Protein AF-A0A537TJG2-F1 (afdb_monomer_lite)

Secondary structure (DSSP, 8-state):
--------------------------------------SSSSTTTGGGTGGGGSHHHHHHHHHHHHHHHHHHHHHHIIIIIIHHHHHHHHHHTT--HHHHHHHHIIIIIHHHHHHHHHHHHHHHHHHHHHIIIIIHHHHHHHHHHHHHHTT-TT------SSHHHHHHHHHHHHHHHHHHHHHHHHHHHHHHHHHHHHHHHHHHHHHHHHHHTTSS---HHHHHHHHHHHHHHHHHHHHHHHHHTT---SPPP------GGGG-

pLDDT: mean 79.52, std 20.52, range [32.31, 98.06]

Radius of gyration: 43.6 Å; chains: 1; bounding box: 130×78×114 Å

Structure (mmCIF, N/CA/C/O backbone):
data_AF-A0A537TJG2-F1
#
_entry.id   AF-A0A537TJG2-F1
#
loop_
_atom_site.group_PDB
_atom_site.id
_atom_site.type_symbol
_atom_site.label_atom_id
_atom_site.label_alt_id
_atom_site.label_comp_id
_atom_site.label_asym_id
_atom_site.label_entity_id
_atom_site.label_seq_id
_atom_site.pdbx_PDB_ins_code
_atom_site.Cartn_x
_atom_site.Cartn_y
_atom_site.Cartn_z
_atom_site.occupancy
_atom_site.B_iso_or_equiv
_atom_site.auth_seq_id
_atom_site.auth_comp_id
_atom_site.auth_asym_id
_atom_site.auth_atom_id
_atom_site.pdbx_PDB_model_num
ATOM 1 N N . MET A 1 1 ? -89.808 11.254 20.755 1.00 46.09 1 MET A N 1
ATOM 2 C CA . MET A 1 1 ? -88.362 11.328 21.056 1.00 46.09 1 MET A CA 1
ATOM 3 C C . MET A 1 1 ? -87.832 12.653 20.519 1.00 46.09 1 MET A C 1
ATOM 5 O O . MET A 1 1 ? -87.956 12.908 19.331 1.00 46.09 1 MET A O 1
ATOM 9 N N . ARG A 1 2 ? -87.415 13.534 21.437 1.00 35.28 2 ARG A N 1
ATOM 10 C CA . ARG A 1 2 ? -86.846 14.891 21.251 1.00 35.28 2 ARG A CA 1
ATOM 11 C C . ARG A 1 2 ? -85.414 14.808 20.678 1.00 35.28 2 ARG A C 1
ATOM 13 O O . ARG A 1 2 ? -84.814 13.756 20.836 1.00 35.28 2 ARG A O 1
ATOM 20 N N . SER A 1 3 ? -84.727 15.830 20.163 1.00 33.69 3 SER A N 1
ATOM 21 C CA . SER A 1 3 ? -85.010 17.123 19.510 1.00 33.69 3 SER A CA 1
ATOM 22 C C . SER A 1 3 ? -83.643 17.809 19.278 1.00 33.69 3 SER A C 1
ATOM 24 O O . SER A 1 3 ? -82.847 17.833 20.207 1.00 33.69 3 SER A O 1
ATOM 26 N N . ILE A 1 4 ? -83.433 18.407 18.101 1.00 38.34 4 ILE A N 1
ATOM 27 C CA . ILE A 1 4 ? -82.879 19.765 17.877 1.00 38.34 4 ILE A CA 1
ATOM 28 C C . ILE A 1 4 ? -81.504 20.142 18.493 1.00 38.34 4 ILE A C 1
ATOM 30 O O . ILE A 1 4 ? -81.410 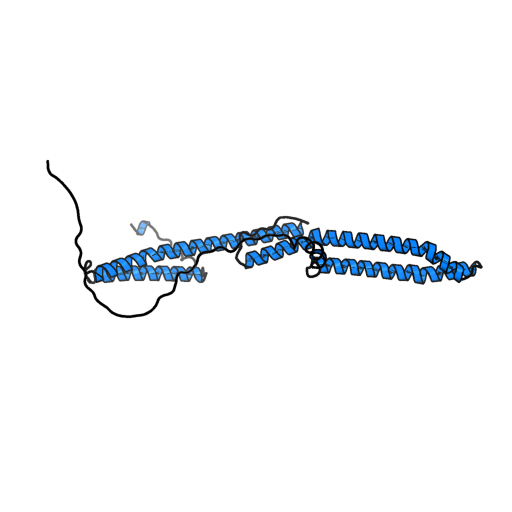20.402 19.684 1.00 38.34 4 ILE A O 1
ATOM 34 N N . GLY A 1 5 ? -80.533 20.415 17.607 1.00 33.91 5 GLY A N 1
ATOM 35 C CA . GLY A 1 5 ? -79.908 21.751 17.487 1.00 33.91 5 GLY A CA 1
ATOM 36 C C . GLY A 1 5 ? -78.853 22.222 18.514 1.00 33.91 5 GLY A C 1
ATOM 37 O O . GLY A 1 5 ? -78.493 21.477 19.410 1.00 33.91 5 GLY A O 1
ATOM 38 N N . PRO A 1 6 ? -78.293 23.441 18.334 1.00 56.97 6 PRO A N 1
ATOM 39 C CA . PRO A 1 6 ? -76.851 23.651 18.119 1.00 56.97 6 PRO A CA 1
ATOM 40 C C . PRO A 1 6 ? -76.218 24.691 19.090 1.00 56.97 6 PRO A C 1
ATOM 42 O O . PRO A 1 6 ? -76.764 24.969 20.151 1.00 56.97 6 PRO A O 1
ATOM 45 N N . SER A 1 7 ? -75.117 25.335 18.659 1.00 37.38 7 SER A N 1
ATOM 46 C CA . SER A 1 7 ? -74.591 26.667 19.064 1.00 37.38 7 SER A CA 1
ATOM 47 C C . SER A 1 7 ? -73.737 26.835 20.345 1.00 37.38 7 SER A C 1
ATOM 49 O O . SER A 1 7 ? -74.210 26.726 21.466 1.00 37.38 7 SER A O 1
ATOM 51 N N . THR A 1 8 ? -72.460 27.182 20.110 1.00 37.28 8 THR A N 1
ATOM 52 C CA . THR A 1 8 ? -71.689 28.358 20.600 1.00 37.28 8 THR A CA 1
ATOM 53 C C . THR A 1 8 ? -71.948 28.976 21.987 1.00 37.28 8 THR A C 1
ATOM 55 O O . THR A 1 8 ? -73.044 29.453 22.248 1.00 37.28 8 THR A O 1
ATOM 58 N N . CYS A 1 9 ? -70.861 29.193 22.745 1.00 36.19 9 CYS A N 1
ATOM 59 C CA . CYS A 1 9 ? -70.592 30.365 23.612 1.00 36.19 9 CYS A CA 1
ATOM 60 C C . CYS A 1 9 ? -69.071 30.355 23.927 1.00 36.19 9 CYS A C 1
ATOM 62 O O . CYS A 1 9 ? -68.584 29.337 24.401 1.00 36.19 9 CYS A O 1
ATOM 64 N N . THR A 1 10 ? -68.186 31.273 23.512 1.00 35.44 10 THR A N 1
ATOM 65 C CA . THR A 1 10 ? -68.071 32.748 23.637 1.00 35.44 10 THR A CA 1
ATOM 66 C C . THR A 1 10 ? -67.653 33.231 25.034 1.00 35.44 10 THR A C 1
ATOM 68 O O . THR A 1 10 ? -68.498 33.282 25.915 1.00 35.44 10 THR A O 1
ATOM 71 N N . SER A 1 11 ? -66.384 33.654 25.187 1.00 41.59 11 SER A N 1
ATOM 72 C CA . SER A 1 11 ? -65.893 34.861 25.916 1.00 41.59 11 SER A CA 1
ATOM 73 C C . SER A 1 11 ? -64.362 34.750 26.096 1.00 41.59 11 SER A C 1
ATOM 75 O O . SER A 1 11 ? -63.900 33.772 26.670 1.00 41.59 11 SER A O 1
ATOM 77 N N . VAL A 1 12 ? -63.498 35.552 25.458 1.00 38.31 12 VAL A N 1
ATOM 78 C CA . VAL A 1 12 ? -63.178 36.986 25.676 1.00 38.31 12 VAL A CA 1
ATOM 79 C C . VAL A 1 12 ? -62.463 37.262 27.011 1.00 38.31 12 VAL A C 1
ATOM 81 O O . VAL A 1 12 ? -63.035 37.039 28.068 1.00 38.31 12 VAL A O 1
ATOM 84 N N . GLY A 1 13 ? -61.256 37.851 26.931 1.00 35.62 13 GLY A N 1
ATOM 85 C CA . GLY A 1 13 ? -60.586 38.569 28.034 1.00 35.62 13 GLY A CA 1
ATOM 86 C C . GLY A 1 13 ? -59.102 38.210 28.209 1.00 35.62 13 GLY A C 1
ATOM 87 O O . GLY A 1 13 ? -58.784 37.317 28.973 1.00 35.62 13 GLY A O 1
ATOM 88 N N . CYS A 1 14 ? -58.175 38.721 27.391 1.00 32.31 14 CYS A N 1
ATOM 89 C CA . CYS A 1 14 ? -57.456 39.999 27.562 1.00 32.31 14 CYS A CA 1
ATOM 90 C C . CYS A 1 14 ? -56.358 39.965 28.651 1.00 32.31 14 CYS A C 1
ATOM 92 O O . CYS A 1 14 ? -56.640 40.054 29.839 1.00 32.31 14 CYS A O 1
ATOM 94 N N . GLY A 1 15 ? -55.094 39.917 28.217 1.00 35.84 15 GLY A N 1
ATOM 95 C CA . GLY A 1 15 ? -53.910 40.070 29.064 1.00 35.84 15 GLY A CA 1
ATOM 96 C C . GLY A 1 15 ? -52.670 40.334 28.212 1.00 35.84 15 GLY A C 1
ATOM 97 O O . GLY A 1 15 ? -52.006 39.410 27.760 1.00 35.84 15 GLY A O 1
ATOM 98 N N . ARG A 1 16 ? -52.413 41.614 27.929 1.00 36.84 16 ARG A N 1
ATOM 99 C CA . ARG A 1 16 ? -51.207 42.139 27.266 1.00 36.84 16 ARG A CA 1
ATOM 100 C C . ARG A 1 16 ? -49.958 41.733 28.058 1.00 36.84 16 ARG A C 1
ATOM 102 O O . ARG A 1 16 ? -49.983 41.888 29.269 1.00 36.84 16 ARG A O 1
ATOM 109 N N . SER A 1 17 ? -48.864 41.365 27.388 1.00 36.50 17 SER A N 1
ATOM 110 C CA . SER A 1 17 ? -47.621 42.157 27.435 1.00 36.50 17 SER A CA 1
ATOM 111 C C . SER A 1 17 ? -46.516 41.540 26.565 1.00 36.50 17 SER A C 1
ATOM 113 O O . SER A 1 17 ? -46.025 40.452 26.829 1.00 36.50 17 SER A O 1
ATOM 115 N N . SER A 1 18 ? -46.119 42.307 25.547 1.00 39.34 18 SER A N 1
ATOM 116 C CA . SER A 1 18 ? -44.729 42.588 25.155 1.00 39.34 18 SER A CA 1
ATOM 117 C C . SER A 1 18 ? -43.713 41.448 24.942 1.00 39.34 18 SER A C 1
ATOM 119 O O . SER A 1 18 ? -43.098 40.956 25.879 1.00 39.34 18 SER A O 1
ATOM 121 N N . ALA A 1 19 ? -43.368 41.314 23.657 1.00 38.09 19 ALA A N 1
ATOM 122 C CA . ALA A 1 19 ? -42.024 41.548 23.109 1.00 38.09 19 ALA A CA 1
ATOM 123 C C . ALA A 1 19 ? -41.042 40.369 22.945 1.00 38.09 19 ALA A C 1
ATOM 125 O O . ALA A 1 19 ? -40.687 39.676 23.887 1.00 38.09 19 ALA A O 1
ATOM 126 N N . MET A 1 20 ? -40.500 40.324 21.714 1.00 39.78 20 MET A N 1
ATOM 127 C CA . MET A 1 20 ? -39.270 39.663 21.243 1.00 39.78 20 MET A CA 1
ATOM 128 C C . MET A 1 20 ? -39.271 38.123 21.256 1.00 39.78 20 MET A C 1
ATOM 130 O O . MET A 1 20 ? -39.399 37.504 22.293 1.00 39.78 20 MET A O 1
ATOM 134 N N . ARG A 1 21 ? -39.030 37.403 20.156 1.00 41.59 21 ARG A N 1
ATOM 135 C CA . ARG A 1 21 ? -38.465 37.752 18.846 1.00 41.59 21 ARG A CA 1
ATOM 136 C C . ARG A 1 21 ? -38.836 36.627 17.867 1.00 41.59 21 ARG A C 1
ATOM 138 O O . ARG A 1 21 ? -38.654 35.455 18.180 1.00 41.59 21 ARG A O 1
ATOM 145 N N . ALA A 1 22 ? -39.352 37.006 16.704 1.00 36.00 22 ALA A N 1
ATOM 146 C CA . ALA A 1 22 ? -39.613 36.128 15.574 1.00 36.00 22 ALA A CA 1
ATOM 147 C C . ALA A 1 22 ? -38.295 35.749 14.875 1.00 36.00 22 ALA A C 1
ATOM 149 O O . ALA A 1 22 ? -37.453 36.618 14.647 1.00 36.00 22 ALA A O 1
ATOM 150 N N . ILE A 1 23 ? -38.139 34.476 14.511 1.00 44.41 23 ILE A N 1
ATOM 151 C CA . ILE A 1 23 ? -37.277 34.055 13.402 1.00 44.41 23 ILE A CA 1
ATOM 152 C C . ILE A 1 23 ? -38.205 33.396 12.386 1.00 44.41 23 ILE A C 1
ATOM 154 O O . ILE A 1 23 ? -38.861 32.393 12.667 1.00 44.41 23 ILE A O 1
ATOM 158 N N . ASP A 1 24 ? -38.296 34.067 11.245 1.00 39.56 24 ASP A N 1
ATOM 159 C CA . ASP A 1 24 ? -39.187 33.808 10.127 1.00 39.56 24 ASP A CA 1
ATOM 160 C C . ASP A 1 24 ? -38.925 32.456 9.455 1.00 39.56 24 ASP A C 1
ATOM 162 O O . ASP A 1 24 ? -37.787 32.084 9.160 1.00 39.56 24 ASP A O 1
ATOM 166 N N . ARG A 1 25 ? -40.020 31.757 9.138 1.00 43.34 25 ARG A N 1
ATOM 167 C CA . ARG A 1 25 ? -40.068 30.709 8.115 1.00 43.34 25 ARG A CA 1
ATOM 168 C C . ARG A 1 25 ? -40.430 31.360 6.783 1.00 43.34 25 ARG A C 1
ATOM 170 O O . ARG A 1 25 ? -41.588 31.675 6.540 1.00 43.34 25 ARG A O 1
ATOM 177 N N . ALA A 1 26 ? -39.456 31.452 5.895 1.00 39.12 26 ALA A N 1
ATOM 178 C CA . ALA A 1 26 ? -39.620 31.663 4.460 1.00 39.12 26 ALA A CA 1
ATOM 179 C C . ALA A 1 26 ? -38.382 31.018 3.811 1.00 39.12 26 ALA A C 1
ATOM 181 O O . ALA A 1 26 ? -37.283 31.168 4.320 1.00 39.12 26 ALA A O 1
ATOM 182 N N . THR A 1 27 ? -38.412 30.232 2.745 1.00 44.78 27 THR A N 1
ATOM 183 C CA . THR A 1 27 ? -39.444 29.927 1.761 1.00 44.78 27 THR A CA 1
ATOM 184 C C . THR A 1 27 ? -38.917 28.736 0.966 1.00 44.78 27 THR A C 1
ATOM 186 O O . THR A 1 27 ? -37.746 28.678 0.598 1.00 44.78 27 THR A O 1
ATOM 189 N N . SER A 1 28 ? -39.800 27.792 0.684 1.00 43.97 28 SER A N 1
ATOM 190 C CA . SER A 1 28 ? -39.644 26.736 -0.307 1.00 43.97 28 SER A CA 1
ATOM 191 C C . SER A 1 28 ? -39.338 27.291 -1.704 1.00 43.97 28 SER A C 1
ATOM 193 O O . SER A 1 28 ? -40.153 28.049 -2.234 1.00 43.97 28 SER A O 1
ATOM 195 N N . ARG A 1 29 ? -38.252 26.826 -2.339 1.00 42.69 29 ARG A N 1
ATOM 196 C CA . ARG A 1 29 ? -38.238 26.390 -3.750 1.00 42.69 29 ARG A CA 1
ATOM 197 C C . ARG A 1 29 ? -36.915 25.698 -4.130 1.00 42.69 29 ARG A C 1
ATOM 199 O O . ARG A 1 29 ? -35.853 26.236 -3.831 1.00 42.69 29 ARG A O 1
ATOM 206 N N . PRO A 1 30 ? -36.968 24.532 -4.805 1.00 43.25 30 PRO A N 1
ATOM 207 C CA . PRO A 1 30 ? -35.792 23.839 -5.312 1.00 43.25 30 PRO A CA 1
ATOM 208 C C . PRO A 1 30 ? -35.365 24.475 -6.641 1.00 43.25 30 PRO A C 1
ATOM 210 O O . PRO A 1 30 ? -36.113 24.449 -7.620 1.00 43.25 30 PRO A O 1
ATOM 213 N N . CYS A 1 31 ? -34.167 25.053 -6.697 1.00 39.81 31 CYS A N 1
ATOM 214 C CA . CYS A 1 31 ? -33.591 25.489 -7.966 1.00 39.81 31 CYS A CA 1
ATOM 215 C C . CYS A 1 31 ? -32.962 24.294 -8.687 1.00 39.81 31 CYS A C 1
ATOM 217 O O . CYS A 1 31 ? -31.855 23.865 -8.384 1.00 39.81 31 CYS A O 1
ATOM 219 N N . ALA A 1 32 ? -33.749 23.766 -9.623 1.00 39.97 32 ALA A N 1
ATOM 220 C CA . ALA A 1 32 ? -33.357 23.420 -10.982 1.00 39.97 32 ALA A CA 1
ATOM 221 C C . ALA A 1 32 ? -31.954 22.818 -11.177 1.00 39.97 32 ALA A C 1
ATOM 223 O O . ALA A 1 32 ? -30.964 23.503 -11.427 1.00 39.97 32 ALA A O 1
ATOM 224 N N . VAL A 1 33 ? -31.957 21.489 -11.243 1.00 44.38 33 VAL A N 1
ATOM 225 C CA . VAL A 1 33 ? -31.124 20.728 -12.173 1.00 44.38 33 VAL A CA 1
ATOM 226 C C . VAL A 1 33 ? -31.350 21.277 -13.589 1.00 44.38 33 VAL A C 1
ATOM 228 O O . VAL A 1 33 ? -32.444 21.180 -14.138 1.00 44.38 33 VAL A O 1
ATOM 231 N N . SER A 1 34 ? -30.302 21.846 -14.175 1.00 44.00 34 SER A N 1
ATOM 232 C CA . SER A 1 34 ? -30.120 22.003 -15.621 1.00 44.00 34 SER A CA 1
ATOM 233 C C . SER A 1 34 ? -28.692 21.523 -15.907 1.00 44.00 34 SER A C 1
ATOM 235 O O . SER A 1 34 ? -27.751 21.910 -15.222 1.00 44.00 34 SER A O 1
ATOM 237 N N . ALA A 1 35 ? -28.532 20.423 -16.650 1.00 36.06 35 ALA A N 1
ATOM 238 C CA . ALA A 1 35 ? -28.307 20.444 -18.098 1.00 36.06 35 ALA A CA 1
ATOM 239 C C . ALA A 1 35 ? -27.125 21.371 -18.446 1.00 36.06 35 ALA A C 1
ATOM 241 O O . ALA A 1 35 ? -27.157 22.559 -18.176 1.00 36.06 35 ALA A O 1
ATOM 242 N N . THR A 1 36 ? -26.027 20.951 -19.056 1.00 39.16 36 THR A N 1
ATOM 243 C CA . THR A 1 36 ? -25.766 19.820 -19.944 1.00 39.16 36 THR A CA 1
ATOM 244 C C . THR A 1 36 ? -24.272 19.885 -20.252 1.00 39.16 36 THR A C 1
ATOM 246 O O . THR A 1 36 ? -23.729 20.975 -20.424 1.00 39.16 36 THR A O 1
ATOM 249 N N . ALA A 1 37 ? -23.641 18.717 -20.352 1.00 43.44 37 ALA A N 1
ATOM 250 C CA . ALA A 1 37 ? -22.624 18.405 -21.353 1.00 43.44 37 ALA A CA 1
ATOM 251 C C . ALA A 1 37 ? -21.703 19.561 -21.797 1.00 43.44 37 ALA A C 1
ATOM 253 O O . ALA A 1 37 ? -21.934 20.189 -22.828 1.00 43.44 37 ALA A O 1
ATOM 254 N N . ARG A 1 38 ? -20.609 19.801 -21.062 1.00 40.59 38 ARG A N 1
ATOM 255 C CA . ARG A 1 38 ? -19.453 20.537 -21.611 1.00 40.59 38 ARG A CA 1
ATOM 256 C C . ARG A 1 38 ? -18.088 20.160 -21.017 1.00 40.59 38 ARG A C 1
ATOM 258 O O . ARG A 1 38 ? -17.153 20.938 -21.094 1.00 40.59 38 ARG A O 1
ATOM 265 N N . TYR A 1 39 ? -17.954 18.939 -20.490 1.00 43.47 39 TYR A N 1
ATOM 266 C CA . TYR A 1 39 ? -16.679 18.392 -19.987 1.00 43.47 39 TYR A CA 1
ATOM 267 C C . TYR A 1 39 ? -16.396 16.966 -20.495 1.00 43.47 39 TYR A C 1
ATOM 269 O O . TYR A 1 39 ? -15.832 16.143 -19.783 1.00 43.47 39 TYR A O 1
ATOM 277 N N . ALA A 1 40 ? -16.804 16.646 -21.727 1.00 44.00 40 ALA A N 1
ATOM 278 C CA . ALA A 1 40 ? -16.528 15.339 -22.339 1.00 44.00 40 ALA A CA 1
ATOM 279 C C . ALA A 1 40 ? -15.424 15.374 -23.419 1.00 44.00 40 ALA A C 1
ATOM 281 O O . ALA A 1 40 ? -15.056 14.322 -23.929 1.00 44.00 40 ALA A O 1
ATOM 282 N N . GLY A 1 41 ? -14.885 16.556 -23.756 1.00 39.84 41 GLY A N 1
ATOM 283 C CA . GLY A 1 41 ? -13.869 16.717 -24.809 1.00 39.84 41 GLY A CA 1
ATOM 284 C C . GLY A 1 41 ? -12.418 16.655 -24.321 1.00 39.84 41 GLY A C 1
ATOM 285 O O . GLY A 1 41 ? -11.593 15.991 -24.939 1.00 39.84 41 GLY A O 1
ATOM 286 N N . ASP A 1 42 ? -12.113 17.260 -23.168 1.00 39.66 42 ASP A N 1
ATOM 287 C CA . ASP A 1 42 ? -10.710 17.543 -22.804 1.00 39.66 42 ASP A CA 1
ATOM 288 C C . ASP A 1 42 ? -10.134 16.602 -21.731 1.00 39.66 42 ASP A C 1
ATOM 290 O O . ASP A 1 42 ? -8.918 16.515 -21.536 1.00 39.66 42 ASP A O 1
ATOM 294 N N . ALA A 1 43 ? -10.988 15.817 -21.065 1.00 41.16 43 ALA A N 1
ATOM 295 C CA . ALA A 1 43 ? -10.564 14.852 -20.045 1.00 41.16 43 ALA A CA 1
ATOM 296 C C . ALA A 1 43 ? -9.839 13.624 -20.633 1.00 41.16 43 ALA A C 1
ATOM 298 O O . ALA A 1 43 ? -9.124 12.920 -19.914 1.00 41.16 43 ALA A O 1
ATOM 299 N N . LEU A 1 44 ? -9.995 13.364 -21.936 1.00 50.75 44 LEU A N 1
ATOM 300 C CA . LEU A 1 44 ? -9.321 12.258 -22.618 1.00 50.75 44 LEU A CA 1
ATOM 301 C C . LEU A 1 44 ? -7.901 12.611 -23.069 1.00 50.75 44 LEU A C 1
ATOM 303 O O . LEU A 1 44 ? -7.088 11.699 -23.169 1.00 50.75 44 LEU A O 1
ATOM 307 N N . ALA A 1 45 ? -7.569 13.890 -23.274 1.00 41.97 45 ALA A N 1
ATOM 308 C CA . ALA A 1 45 ? -6.238 14.310 -23.721 1.00 41.97 45 ALA A CA 1
ATOM 309 C C . ALA A 1 45 ? -5.270 14.572 -22.549 1.00 41.97 45 ALA A C 1
ATOM 311 O O . ALA A 1 45 ? -4.103 14.190 -22.616 1.00 41.97 45 ALA A O 1
ATOM 312 N N . MET A 1 46 ? -5.745 15.126 -21.425 1.00 39.47 46 MET A N 1
ATOM 313 C CA . MET A 1 46 ? -4.873 15.461 -20.282 1.00 39.47 46 MET A CA 1
ATOM 314 C C . MET A 1 46 ? -4.625 14.321 -19.281 1.00 39.47 46 MET A C 1
ATOM 316 O O . MET A 1 46 ? -3.751 14.440 -18.422 1.00 39.47 46 MET A O 1
ATOM 320 N N . ARG A 1 47 ? -5.304 13.171 -19.406 1.00 47.31 47 ARG A N 1
ATOM 321 C CA . ARG A 1 47 ? -5.013 11.986 -18.569 1.00 47.31 47 ARG A CA 1
ATOM 322 C C . ARG A 1 47 ? -3.750 11.226 -19.000 1.00 47.31 47 ARG A C 1
ATOM 324 O O . ARG A 1 47 ? -3.303 10.334 -18.282 1.00 47.31 47 ARG A O 1
ATOM 331 N N . TRP A 1 48 ? -3.167 11.576 -20.148 1.00 48.81 48 TRP A N 1
ATOM 332 C CA . TRP A 1 48 ? -1.936 10.961 -20.655 1.00 48.81 48 TRP A CA 1
ATOM 333 C C . TRP A 1 48 ? -0.657 11.656 -20.167 1.00 48.81 48 TRP A C 1
ATOM 335 O O . TRP A 1 48 ? 0.397 11.028 -20.208 1.00 48.81 48 TRP A O 1
ATOM 345 N N . LEU A 1 49 ? -0.735 12.896 -19.655 1.00 49.47 49 LEU A N 1
ATOM 346 C CA . LEU A 1 49 ? 0.442 13.657 -19.194 1.00 49.47 49 LEU A CA 1
ATOM 347 C C . LEU A 1 49 ? 0.659 13.659 -17.668 1.00 49.47 49 LEU A C 1
ATOM 349 O O . LEU A 1 49 ? 1.762 13.951 -17.214 1.00 49.47 49 LEU A O 1
ATOM 353 N N . THR A 1 50 ? -0.322 13.241 -16.863 1.00 52.09 50 THR A N 1
ATOM 354 C CA . THR A 1 50 ? -0.172 13.093 -15.401 1.00 52.09 50 THR A CA 1
ATOM 355 C C . THR A 1 50 ? 0.387 11.754 -14.861 1.00 52.09 50 THR A C 1
ATOM 357 O O . THR A 1 50 ? 0.593 11.682 -13.648 1.00 52.09 50 THR A O 1
ATOM 360 N N . PRO A 1 51 ? 0.721 10.690 -15.639 1.00 52.09 51 PRO A N 1
ATOM 361 C CA . PRO A 1 51 ? 1.253 9.452 -15.054 1.00 52.09 51 PRO A CA 1
ATOM 362 C C . PRO A 1 51 ? 2.739 9.538 -14.652 1.00 52.09 51 PRO A C 1
ATOM 364 O O . PRO A 1 51 ? 3.279 8.568 -14.117 1.00 52.09 51 PRO A O 1
ATOM 367 N N . LEU A 1 52 ? 3.412 10.673 -14.883 1.00 53.34 52 LEU A N 1
ATOM 368 C CA . LEU A 1 52 ? 4.858 10.808 -14.670 1.00 53.34 52 LEU A CA 1
ATOM 369 C C . LEU A 1 52 ? 5.287 10.988 -13.203 1.00 53.34 52 LEU A C 1
ATOM 371 O O . LEU A 1 52 ? 6.456 10.774 -12.894 1.00 53.34 52 LEU A O 1
ATOM 375 N N . GLN A 1 53 ? 4.372 11.320 -12.285 1.00 62.06 53 GLN A N 1
ATOM 376 C CA . GLN A 1 53 ? 4.718 11.514 -10.866 1.00 62.06 53 GLN A CA 1
ATOM 377 C C . GLN A 1 53 ? 4.736 10.212 -10.042 1.00 62.06 53 GLN A C 1
ATOM 379 O O . GLN A 1 53 ? 5.265 10.191 -8.933 1.00 62.06 53 GLN A O 1
ATOM 384 N N . GLY A 1 54 ? 4.188 9.114 -10.572 1.00 70.50 54 GLY A N 1
ATOM 385 C CA . GLY A 1 54 ? 4.210 7.802 -9.918 1.00 70.50 54 GLY A CA 1
ATOM 386 C C . GLY A 1 54 ? 5.462 6.981 -10.246 1.00 70.50 54 GLY A C 1
ATOM 387 O O . GLY A 1 54 ? 6.197 7.278 -11.187 1.00 70.50 54 GLY A O 1
ATOM 388 N N . ILE A 1 55 ? 5.668 5.877 -9.520 1.00 74.12 55 ILE A N 1
ATOM 389 C CA . ILE A 1 55 ? 6.762 4.911 -9.767 1.00 74.12 55 ILE A CA 1
ATOM 390 C C . ILE A 1 55 ? 6.782 4.452 -11.239 1.00 74.12 55 ILE A C 1
ATOM 392 O O . ILE A 1 55 ? 7.845 4.370 -11.849 1.00 74.12 55 ILE A O 1
ATOM 396 N N . ALA A 1 56 ? 5.604 4.246 -11.843 1.00 72.31 56 ALA A N 1
ATOM 397 C CA . ALA A 1 56 ? 5.454 3.896 -13.259 1.00 72.31 56 ALA A CA 1
ATOM 398 C C . ALA A 1 56 ? 6.103 4.920 -14.207 1.00 72.31 56 ALA A C 1
ATOM 400 O O . ALA A 1 56 ? 6.782 4.543 -15.159 1.00 72.31 56 ALA A O 1
ATOM 401 N N . GLY A 1 57 ? 5.898 6.210 -13.932 1.00 77.56 57 GLY A N 1
ATOM 402 C CA . GLY A 1 57 ? 6.438 7.313 -14.716 1.00 77.56 57 GLY A CA 1
ATOM 403 C C . GLY A 1 57 ? 7.957 7.380 -14.660 1.00 77.56 57 GLY A C 1
ATOM 404 O O . GLY A 1 57 ? 8.608 7.527 -15.690 1.00 77.56 57 GLY A O 1
ATOM 405 N N . ARG A 1 58 ? 8.523 7.184 -13.463 1.00 82.19 58 ARG A N 1
ATOM 406 C CA . ARG A 1 58 ? 9.977 7.163 -13.245 1.00 82.19 58 ARG A CA 1
ATOM 407 C C . ARG A 1 58 ? 10.641 5.986 -13.960 1.00 82.19 58 ARG A C 1
ATOM 409 O O . ARG A 1 58 ? 11.673 6.180 -14.593 1.00 82.19 58 ARG A O 1
ATOM 416 N N . ILE A 1 59 ? 10.031 4.798 -13.917 1.00 80.94 59 ILE A N 1
ATOM 417 C CA . ILE A 1 59 ? 10.529 3.612 -14.635 1.00 80.94 59 ILE A CA 1
ATOM 418 C C . ILE A 1 59 ? 10.473 3.834 -16.150 1.00 80.94 59 ILE A C 1
ATOM 420 O O . ILE A 1 59 ? 11.454 3.570 -16.840 1.00 80.94 59 ILE A O 1
ATOM 424 N N . ALA A 1 60 ? 9.357 4.350 -16.671 1.00 83.50 60 ALA A N 1
ATOM 425 C CA . ALA A 1 60 ? 9.222 4.631 -18.098 1.00 83.50 60 ALA A CA 1
ATOM 426 C C . ALA A 1 60 ? 10.233 5.688 -18.574 1.00 83.50 60 ALA A C 1
ATOM 428 O O . ALA A 1 60 ? 10.883 5.491 -19.597 1.00 83.50 60 ALA A O 1
ATOM 429 N N . ALA A 1 61 ? 10.418 6.769 -17.810 1.00 85.12 61 ALA A N 1
ATOM 430 C CA . ALA A 1 61 ? 11.403 7.803 -18.112 1.00 85.12 61 ALA A CA 1
ATOM 431 C C . ALA A 1 61 ? 12.836 7.250 -18.098 1.00 85.12 61 ALA A C 1
ATOM 433 O O . ALA A 1 61 ? 13.596 7.523 -19.022 1.00 85.12 61 ALA A O 1
ATOM 434 N N . ALA A 1 62 ? 13.190 6.429 -17.103 1.00 86.31 62 ALA A N 1
ATOM 435 C CA . ALA A 1 62 ? 14.498 5.782 -17.038 1.00 86.31 62 ALA A CA 1
ATOM 436 C C . ALA A 1 62 ? 14.730 4.829 -18.223 1.00 86.31 62 ALA A C 1
ATOM 438 O O . ALA A 1 62 ? 15.790 4.870 -18.839 1.00 86.31 62 ALA A O 1
ATOM 439 N N . ALA A 1 63 ? 13.735 4.015 -18.591 1.00 85.44 63 ALA A N 1
ATOM 440 C CA . ALA A 1 63 ? 13.836 3.097 -19.726 1.00 85.44 63 ALA A CA 1
ATOM 441 C C . ALA A 1 63 ? 14.008 3.838 -21.062 1.00 85.44 63 ALA A C 1
ATOM 443 O O . ALA A 1 63 ? 14.867 3.474 -21.864 1.00 85.44 63 ALA A O 1
ATOM 444 N N . LEU A 1 64 ? 13.234 4.906 -21.285 1.00 88.31 64 LEU A N 1
ATOM 445 C CA . LEU A 1 64 ? 13.361 5.748 -22.478 1.00 88.31 64 LEU A CA 1
ATOM 446 C C . LEU A 1 64 ? 14.689 6.506 -22.504 1.00 88.31 64 LEU A C 1
ATOM 448 O O . LEU A 1 64 ? 15.289 6.633 -23.567 1.00 88.31 64 LEU A O 1
ATOM 452 N N . PHE A 1 65 ? 15.175 6.963 -21.348 1.00 90.31 65 PHE A N 1
ATOM 453 C CA . PHE A 1 65 ? 16.486 7.591 -21.234 1.00 90.31 65 PHE A CA 1
ATOM 454 C C . PHE A 1 65 ? 17.603 6.616 -21.614 1.00 90.31 65 PHE A C 1
ATOM 456 O O . PHE A 1 65 ? 18.426 6.941 -22.463 1.00 90.31 65 PHE A O 1
ATOM 463 N N . VAL A 1 66 ? 17.600 5.399 -21.061 1.00 90.00 66 VAL A N 1
ATOM 464 C CA . VAL A 1 66 ? 18.593 4.363 -21.394 1.00 90.00 66 VAL A CA 1
ATOM 465 C C . VAL A 1 66 ? 18.534 3.999 -22.879 1.00 90.00 66 VAL A C 1
ATOM 467 O O . VAL A 1 66 ? 19.577 3.931 -23.526 1.00 90.00 66 VAL A O 1
ATOM 470 N N . ALA A 1 67 ? 17.336 3.822 -23.444 1.00 90.94 67 ALA A N 1
ATOM 471 C CA . ALA A 1 67 ? 17.170 3.562 -24.873 1.00 90.94 67 ALA A CA 1
ATOM 472 C C . ALA A 1 67 ? 17.697 4.724 -25.731 1.00 90.94 67 ALA A C 1
ATOM 474 O O . ALA A 1 67 ? 18.406 4.496 -26.708 1.00 90.94 67 ALA A O 1
ATOM 475 N N . GLY A 1 68 ? 17.410 5.968 -25.339 1.00 91.75 68 GLY A N 1
ATOM 476 C CA . GLY A 1 68 ? 17.906 7.166 -26.012 1.00 91.75 68 GLY A CA 1
ATOM 477 C C . GLY A 1 68 ? 19.429 7.278 -25.965 1.00 91.75 68 GLY A C 1
ATOM 478 O O . GLY A 1 68 ? 20.050 7.539 -26.992 1.00 91.75 68 GLY A O 1
ATOM 479 N N . VAL A 1 69 ? 20.043 7.010 -24.809 1.00 95.19 69 VAL A N 1
ATOM 480 C CA . VAL A 1 69 ? 21.506 6.968 -24.659 1.00 95.19 69 VAL A CA 1
ATOM 481 C C . VAL A 1 69 ? 22.106 5.876 -25.543 1.00 95.19 69 VAL A C 1
ATOM 483 O O . VAL A 1 69 ? 23.068 6.143 -26.256 1.00 95.19 69 VAL A O 1
ATOM 486 N N . ALA A 1 70 ? 21.525 4.673 -25.563 1.00 92.38 70 ALA A N 1
ATOM 487 C CA . ALA A 1 70 ? 21.999 3.584 -26.414 1.00 92.38 70 ALA A CA 1
ATOM 488 C C . ALA A 1 70 ? 21.929 3.947 -27.907 1.00 92.38 70 ALA A C 1
ATOM 490 O O . ALA A 1 70 ? 22.908 3.766 -28.629 1.00 92.38 70 ALA A O 1
ATOM 491 N N . VAL A 1 71 ? 20.810 4.522 -28.362 1.00 93.50 71 VAL A N 1
ATOM 492 C CA . VAL A 1 71 ? 20.651 4.996 -29.747 1.00 93.50 71 VAL A CA 1
ATOM 493 C C . VAL A 1 71 ? 21.644 6.114 -30.063 1.00 93.50 71 VAL A C 1
ATOM 495 O O . VAL A 1 71 ? 22.237 6.098 -31.136 1.00 93.50 71 VAL A O 1
ATOM 498 N N . ALA A 1 72 ? 21.883 7.053 -29.144 1.00 92.19 72 ALA A N 1
ATOM 499 C CA . ALA A 1 72 ? 22.852 8.129 -29.341 1.00 92.19 72 ALA A CA 1
ATOM 500 C C . ALA A 1 72 ? 24.287 7.595 -29.461 1.00 92.19 72 ALA A C 1
ATOM 502 O O . ALA A 1 72 ? 25.004 7.977 -30.382 1.00 92.19 72 ALA A O 1
ATOM 503 N N . VAL A 1 73 ? 24.693 6.672 -28.583 1.00 94.44 73 VAL A N 1
ATOM 504 C CA . VAL A 1 73 ? 26.020 6.036 -28.628 1.00 94.44 73 VAL A CA 1
ATOM 505 C C . VAL A 1 73 ? 26.209 5.271 -29.939 1.00 94.44 73 VAL A C 1
ATOM 507 O O . VAL A 1 73 ? 27.224 5.451 -30.613 1.00 94.44 73 VAL A O 1
ATOM 510 N N . LEU A 1 74 ? 25.218 4.467 -30.339 1.00 92.25 74 LEU A N 1
ATOM 511 C CA . LEU A 1 74 ? 25.245 3.748 -31.614 1.00 92.25 74 LEU A CA 1
ATOM 512 C C . LEU A 1 74 ? 25.264 4.708 -32.808 1.00 92.25 74 LEU A C 1
ATOM 514 O O . LEU A 1 74 ? 26.007 4.481 -33.755 1.00 92.25 74 LEU A O 1
ATOM 518 N N . GLY A 1 75 ? 24.495 5.795 -32.755 1.00 91.12 75 GLY A N 1
ATOM 519 C CA . GLY A 1 75 ? 24.437 6.805 -33.809 1.00 91.12 75 GLY A CA 1
ATOM 520 C C . GLY A 1 75 ? 25.748 7.543 -33.993 1.00 91.12 75 GLY A C 1
ATOM 521 O O . GLY A 1 75 ? 26.210 7.674 -35.120 1.00 91.12 75 GLY A O 1
ATOM 522 N N . VAL A 1 76 ? 26.398 7.955 -32.904 1.00 91.00 76 VAL A N 1
ATOM 523 C CA . VAL A 1 76 ? 27.732 8.566 -32.969 1.00 91.00 76 VAL A CA 1
ATOM 524 C C . VAL A 1 76 ? 28.741 7.581 -33.561 1.00 91.00 76 VAL A C 1
ATOM 526 O O . VAL A 1 76 ? 29.485 7.944 -34.468 1.00 91.00 76 VAL A O 1
ATOM 529 N N . GLY A 1 77 ? 28.742 6.323 -33.108 1.00 89.75 77 GLY A N 1
ATOM 530 C CA . GLY A 1 77 ? 29.633 5.297 -33.652 1.00 89.75 77 GLY A CA 1
ATOM 531 C C . GLY A 1 77 ? 29.419 5.067 -35.152 1.00 89.75 77 GLY A C 1
ATOM 532 O O . GLY A 1 77 ? 30.362 5.140 -35.935 1.00 89.75 77 GLY A O 1
ATOM 533 N N . VAL A 1 78 ? 28.176 4.843 -35.576 1.00 89.50 78 VAL A N 1
ATOM 534 C CA . VAL A 1 78 ? 27.853 4.559 -36.980 1.00 89.50 78 VAL A CA 1
ATOM 535 C C . VAL A 1 78 ? 28.088 5.787 -37.860 1.00 89.50 78 VAL A C 1
ATOM 537 O O . VAL A 1 78 ? 28.790 5.685 -38.861 1.00 89.50 78 VAL A O 1
ATOM 540 N N . LEU A 1 79 ? 27.547 6.948 -37.493 1.00 86.44 79 LEU A N 1
ATOM 541 C CA . LEU A 1 79 ? 27.519 8.121 -38.370 1.00 86.44 79 LEU A CA 1
ATOM 542 C C . LEU A 1 79 ? 28.810 8.939 -38.347 1.00 86.44 79 LEU A C 1
ATOM 544 O O . LEU A 1 79 ? 29.117 9.585 -39.339 1.00 86.44 79 LEU A O 1
ATOM 548 N N . VAL A 1 80 ? 29.582 8.926 -37.257 1.00 87.31 80 VAL A N 1
ATOM 549 C CA . VAL A 1 80 ? 30.863 9.652 -37.202 1.00 87.31 80 VAL A CA 1
ATOM 550 C C . VAL A 1 80 ? 32.011 8.721 -37.565 1.00 87.31 80 VAL A C 1
ATOM 552 O O . VAL A 1 80 ? 32.761 8.990 -38.505 1.00 87.31 80 VAL A O 1
ATOM 555 N N . VAL A 1 81 ? 32.147 7.600 -36.848 1.00 88.31 81 VAL A N 1
ATOM 556 C CA . VAL A 1 81 ? 33.275 6.681 -37.061 1.00 88.31 81 VAL A CA 1
ATOM 557 C C . VAL A 1 81 ? 33.092 5.916 -38.370 1.00 88.31 81 VAL A C 1
ATOM 559 O O . VAL A 1 81 ? 34.008 5.911 -39.192 1.00 88.31 81 VAL A O 1
ATOM 562 N N . GLY A 1 82 ? 31.906 5.348 -38.614 1.00 87.12 82 GLY A N 1
ATOM 563 C CA . GLY A 1 82 ? 31.608 4.620 -39.852 1.00 87.12 82 GLY A CA 1
ATOM 564 C C . GLY A 1 82 ? 31.763 5.482 -41.107 1.00 87.12 82 GLY A C 1
ATOM 565 O O . GLY A 1 82 ? 32.438 5.058 -42.046 1.00 87.12 82 GLY A O 1
ATOM 566 N N . ALA A 1 83 ? 31.245 6.716 -41.092 1.00 87.00 83 ALA A N 1
ATOM 567 C CA . ALA A 1 83 ? 31.409 7.650 -42.207 1.00 87.00 83 ALA A CA 1
ATOM 568 C C . ALA A 1 83 ? 32.887 7.980 -42.468 1.00 87.00 83 ALA A C 1
ATOM 570 O O . ALA A 1 83 ? 33.331 7.956 -43.614 1.00 87.00 83 ALA A O 1
ATOM 571 N N . SER A 1 84 ? 33.673 8.221 -41.410 1.00 86.81 84 SER A N 1
ATOM 572 C CA . SER A 1 84 ? 35.098 8.550 -41.551 1.00 86.81 84 SER A CA 1
ATOM 573 C C . SER A 1 84 ? 35.932 7.401 -42.134 1.00 86.81 84 SER A C 1
ATOM 575 O O . SER A 1 84 ? 36.866 7.644 -42.898 1.00 86.81 84 SER A O 1
ATOM 577 N N . ILE A 1 85 ? 35.595 6.149 -41.801 1.00 87.94 85 ILE A N 1
ATOM 578 C CA . ILE A 1 85 ? 36.255 4.956 -42.349 1.00 87.94 85 ILE A CA 1
ATOM 579 C C . ILE A 1 85 ? 35.856 4.763 -43.814 1.00 87.94 85 ILE A C 1
ATOM 581 O O . ILE A 1 85 ? 36.724 4.539 -44.657 1.00 87.94 85 ILE A O 1
ATOM 585 N N . PHE A 1 86 ? 34.562 4.883 -44.123 1.00 87.88 86 PHE A N 1
ATOM 586 C CA . PHE A 1 86 ? 34.044 4.737 -45.483 1.00 87.88 86 PHE A CA 1
ATOM 587 C C . PHE A 1 86 ? 34.645 5.776 -46.439 1.00 87.88 86 PHE A C 1
ATOM 589 O O . PHE A 1 86 ? 35.092 5.424 -47.527 1.00 87.88 86 PHE A O 1
ATOM 596 N N . GLU A 1 87 ? 34.738 7.036 -46.001 1.00 87.25 87 GLU A N 1
ATOM 597 C CA . GLU A 1 87 ? 35.373 8.120 -46.758 1.00 87.25 87 GLU A CA 1
ATOM 598 C C . GLU A 1 87 ? 36.835 7.788 -47.099 1.00 87.25 87 GLU A C 1
ATOM 600 O O . GLU A 1 87 ? 37.224 7.876 -48.262 1.00 87.25 87 GLU A O 1
ATOM 605 N N . ARG A 1 88 ? 37.634 7.336 -46.118 1.00 88.75 88 ARG A N 1
ATOM 606 C CA . ARG A 1 88 ? 39.049 6.976 -46.339 1.00 88.75 88 ARG A CA 1
ATOM 607 C C . ARG A 1 88 ? 39.213 5.855 -47.366 1.00 88.75 88 ARG A C 1
ATOM 609 O O . ARG A 1 88 ? 40.043 5.984 -48.260 1.00 88.75 88 ARG A O 1
ATOM 616 N N . LEU A 1 89 ? 38.410 4.795 -47.261 1.00 88.06 89 LEU A N 1
ATOM 617 C CA . LEU A 1 89 ? 38.462 3.651 -48.180 1.00 88.06 89 LEU A CA 1
ATOM 618 C C . LEU A 1 89 ? 38.076 4.040 -49.614 1.00 88.06 89 LEU A C 1
ATOM 620 O O . LEU A 1 89 ? 38.703 3.587 -50.570 1.00 88.06 89 LEU A O 1
ATOM 624 N N . MET A 1 90 ? 37.056 4.885 -49.773 1.00 86.31 90 MET A N 1
ATOM 625 C CA . MET A 1 90 ? 36.568 5.308 -51.089 1.00 86.31 90 MET A CA 1
ATOM 626 C C . MET A 1 90 ? 37.525 6.283 -51.783 1.00 86.31 90 MET A C 1
ATOM 628 O O . MET A 1 90 ? 37.732 6.177 -52.993 1.00 86.31 90 MET A O 1
ATOM 632 N N . VAL A 1 91 ? 38.150 7.190 -51.026 1.00 89.94 91 VAL A N 1
ATOM 633 C CA . VAL A 1 91 ? 39.171 8.105 -51.561 1.00 89.94 91 VAL A CA 1
ATOM 634 C C . VAL A 1 91 ? 40.415 7.342 -52.018 1.00 89.94 91 VAL A C 1
ATOM 636 O O . VAL A 1 91 ? 40.969 7.654 -53.070 1.00 89.94 91 VAL A O 1
ATOM 639 N N . GLU A 1 92 ? 40.815 6.294 -51.293 1.00 89.62 92 GLU A N 1
ATOM 640 C CA . GLU A 1 92 ? 41.922 5.415 -51.693 1.00 89.62 92 GLU A CA 1
ATOM 641 C C . GLU A 1 92 ? 41.657 4.705 -53.034 1.00 89.62 92 GLU A C 1
ATOM 643 O O . GLU A 1 92 ? 42.574 4.520 -53.831 1.00 89.62 92 GLU A O 1
ATOM 648 N N . HIS A 1 93 ? 40.394 4.391 -53.334 1.00 88.00 93 HIS A N 1
ATOM 649 C CA . HIS A 1 93 ? 39.970 3.770 -54.595 1.00 88.00 93 HIS A CA 1
ATOM 650 C C . HIS A 1 93 ? 39.586 4.788 -55.689 1.00 88.00 93 HIS A C 1
ATOM 652 O O . HIS A 1 93 ? 38.975 4.420 -56.693 1.00 88.00 93 HIS A O 1
ATOM 658 N N . GLY A 1 94 ? 39.960 6.063 -55.525 1.00 82.56 94 GLY A N 1
ATOM 659 C CA . GLY A 1 94 ? 39.855 7.089 -56.568 1.00 82.56 94 GLY A CA 1
ATOM 660 C C . GLY A 1 94 ? 38.530 7.853 -56.626 1.00 82.56 94 GLY A C 1
ATOM 661 O O . GLY A 1 94 ? 38.289 8.555 -57.607 1.00 82.56 94 GLY A O 1
ATOM 662 N N . GLN A 1 95 ? 37.672 7.746 -55.607 1.00 86.75 95 GLN A N 1
ATOM 663 C CA . GLN A 1 95 ? 36.459 8.566 -55.502 1.00 86.75 95 GLN A CA 1
ATOM 664 C C . GLN A 1 95 ? 36.704 9.869 -54.735 1.00 86.75 95 GLN A C 1
ATOM 666 O O . GLN A 1 95 ? 37.660 9.995 -53.969 1.00 86.75 95 GLN A O 1
ATOM 671 N N . THR A 1 96 ? 35.835 10.865 -54.921 1.00 88.62 96 THR A N 1
ATOM 672 C CA . THR A 1 96 ? 35.919 12.101 -54.136 1.00 88.62 96 THR A CA 1
ATOM 673 C C . THR A 1 96 ? 35.312 11.903 -52.745 1.00 88.62 96 THR A C 1
ATOM 675 O O . THR A 1 96 ? 34.359 11.144 -52.558 1.00 88.62 96 THR A O 1
ATOM 678 N N . ALA A 1 97 ? 35.836 12.619 -51.747 1.00 84.94 97 ALA A N 1
ATOM 679 C CA . ALA A 1 97 ? 35.298 12.587 -50.383 1.00 84.94 97 ALA A CA 1
ATOM 680 C C . ALA A 1 97 ? 33.821 13.031 -50.312 1.00 84.94 97 ALA A C 1
ATOM 682 O O . ALA A 1 97 ? 33.064 12.559 -49.462 1.00 84.94 97 ALA A O 1
ATOM 683 N N . ALA A 1 98 ? 33.406 13.924 -51.219 1.00 85.12 98 ALA A N 1
ATOM 684 C CA . ALA A 1 98 ? 32.031 14.402 -51.309 1.00 85.12 98 ALA A CA 1
ATOM 685 C C . ALA A 1 98 ? 31.076 13.289 -51.770 1.00 85.12 98 ALA A C 1
ATOM 687 O O . ALA A 1 98 ? 30.047 13.071 -51.130 1.00 85.12 98 ALA A O 1
ATOM 688 N N . ASP A 1 99 ? 31.450 12.542 -52.813 1.00 85.50 99 ASP A N 1
ATOM 689 C CA . ASP A 1 99 ? 30.636 11.437 -53.331 1.00 85.50 99 ASP A CA 1
ATOM 690 C C . ASP A 1 99 ? 30.508 10.310 -52.292 1.00 85.50 99 ASP A C 1
ATOM 692 O O . ASP A 1 99 ? 29.412 9.799 -52.050 1.00 85.50 99 ASP A O 1
ATOM 696 N N . ALA A 1 100 ? 31.603 9.993 -51.588 1.00 85.50 100 ALA A N 1
ATOM 697 C CA . ALA A 1 100 ? 31.614 8.981 -50.532 1.00 85.50 100 ALA A CA 1
ATOM 698 C C . ALA A 1 100 ? 30.662 9.317 -49.366 1.00 85.50 100 ALA A C 1
ATOM 700 O O . ALA A 1 100 ? 29.952 8.434 -48.879 1.00 85.50 100 ALA A O 1
ATOM 701 N N . ARG A 1 101 ? 30.592 10.586 -48.935 1.00 83.44 101 ARG A N 1
ATOM 702 C CA . ARG A 1 101 ? 29.658 11.020 -47.878 1.00 83.44 101 ARG A CA 1
ATOM 703 C C . ARG A 1 101 ? 28.201 10.921 -48.304 1.00 83.44 101 ARG A C 1
ATOM 705 O O . ARG A 1 101 ? 27.394 10.388 -47.551 1.00 83.44 101 ARG A O 1
ATOM 712 N N . VAL A 1 102 ? 27.870 11.364 -49.517 1.00 85.69 102 VAL A N 1
ATOM 713 C CA . VAL A 1 102 ? 26.492 11.288 -50.033 1.00 85.69 102 VAL A CA 1
ATOM 714 C C . VAL A 1 102 ? 26.029 9.832 -50.152 1.00 85.69 102 VAL A C 1
ATOM 716 O O . VAL A 1 102 ? 24.899 9.506 -49.774 1.00 85.69 102 VAL A O 1
ATOM 719 N N . MET A 1 103 ? 26.905 8.938 -50.625 1.00 84.88 103 MET A N 1
ATOM 720 C CA . MET A 1 103 ? 26.618 7.501 -50.685 1.00 84.88 103 MET A CA 1
ATOM 721 C C . MET A 1 103 ? 26.400 6.900 -49.290 1.00 84.88 103 MET A C 1
ATOM 723 O O . MET A 1 103 ? 25.441 6.149 -49.097 1.00 84.88 103 MET A O 1
ATOM 727 N N . PHE A 1 104 ? 27.246 7.250 -48.316 1.00 88.38 104 PHE A N 1
ATOM 728 C CA . PHE A 1 104 ? 27.119 6.778 -46.937 1.00 88.38 104 PHE A CA 1
ATOM 729 C C . PHE A 1 104 ? 25.824 7.263 -46.276 1.00 88.38 104 PHE A C 1
ATOM 731 O O . PHE A 1 104 ? 25.075 6.450 -45.737 1.00 88.38 104 PHE A O 1
ATOM 738 N N . ASP A 1 105 ? 25.521 8.558 -46.358 1.00 85.06 105 ASP A N 1
ATOM 739 C CA . ASP A 1 105 ? 24.319 9.139 -45.751 1.00 85.06 105 ASP A CA 1
ATOM 740 C C . ASP A 1 105 ? 23.043 8.513 -46.324 1.00 85.06 105 ASP A C 1
ATOM 742 O O . ASP A 1 105 ? 22.118 8.178 -45.581 1.00 85.06 105 ASP A O 1
ATOM 746 N N . THR A 1 106 ? 23.012 8.278 -47.639 1.00 85.31 106 THR A N 1
ATOM 747 C CA . THR A 1 106 ? 21.856 7.668 -48.309 1.00 85.31 106 THR A CA 1
ATOM 748 C C . THR A 1 106 ? 21.693 6.192 -47.931 1.00 85.31 106 THR A C 1
ATOM 750 O O . THR A 1 106 ? 20.581 5.751 -47.637 1.00 85.31 106 THR A O 1
ATOM 753 N N . ALA A 1 107 ? 22.784 5.418 -47.909 1.00 85.75 107 ALA A N 1
ATOM 754 C CA . ALA A 1 107 ? 22.732 3.980 -47.639 1.00 85.75 107 ALA A CA 1
ATOM 755 C C . ALA A 1 107 ? 22.578 3.653 -46.144 1.00 85.75 107 ALA A C 1
ATOM 757 O O . ALA A 1 107 ? 21.773 2.803 -45.766 1.00 85.75 107 ALA A O 1
ATOM 758 N N . VAL A 1 108 ? 23.345 4.321 -45.282 1.00 89.75 108 VAL A N 1
ATOM 759 C CA . VAL A 1 108 ? 23.435 4.016 -43.848 1.00 89.75 108 VAL A CA 1
ATOM 760 C C . VAL A 1 108 ? 22.477 4.874 -43.032 1.00 89.75 108 VAL A C 1
ATOM 762 O O . VAL A 1 108 ? 21.859 4.367 -42.095 1.00 89.75 108 VAL A O 1
ATOM 765 N N . GLY A 1 109 ? 22.283 6.143 -43.400 1.00 86.12 109 GLY A N 1
ATOM 766 C CA . GLY A 1 109 ? 21.400 7.057 -42.674 1.00 86.12 109 GLY A CA 1
ATOM 767 C C . GLY A 1 109 ? 19.950 6.572 -42.639 1.00 86.12 109 GLY A C 1
ATOM 768 O O . GLY A 1 109 ? 19.340 6.533 -41.571 1.00 86.12 109 GLY A O 1
ATOM 769 N N . MET A 1 110 ? 19.408 6.108 -43.771 1.00 86.12 110 MET A N 1
ATOM 770 C CA . MET A 1 110 ? 18.035 5.584 -43.830 1.00 86.12 110 MET A CA 1
ATOM 771 C C . MET A 1 110 ? 17.857 4.313 -42.981 1.00 86.12 110 MET A C 1
ATOM 773 O O . MET A 1 110 ? 16.862 4.175 -42.261 1.00 86.12 110 MET A O 1
ATOM 777 N N . VAL A 1 111 ? 18.833 3.400 -43.008 1.00 90.38 111 VAL A N 1
ATOM 778 C CA . VAL A 1 111 ? 18.825 2.181 -42.178 1.00 90.38 111 VAL A CA 1
ATOM 779 C C . VAL A 1 111 ? 18.927 2.535 -40.693 1.00 90.38 111 VAL A C 1
ATOM 781 O O . VAL A 1 111 ? 18.196 1.985 -39.873 1.00 90.38 111 VAL A O 1
ATOM 784 N N . PHE A 1 112 ? 19.776 3.499 -40.333 1.00 91.25 112 PHE A N 1
ATOM 785 C CA . PHE A 1 112 ? 19.919 3.942 -38.950 1.00 91.25 112 PHE A CA 1
ATOM 786 C C . PHE A 1 112 ? 18.638 4.599 -38.421 1.00 91.25 112 PHE A C 1
ATOM 788 O O . PHE A 1 112 ? 18.175 4.254 -37.336 1.00 91.25 112 PHE A O 1
ATOM 795 N N . VAL A 1 113 ? 18.027 5.508 -39.189 1.00 90.00 113 VAL A N 1
ATOM 796 C CA . VAL A 1 113 ? 16.779 6.182 -38.795 1.00 90.00 113 VAL A CA 1
ATOM 797 C C . VAL A 1 113 ? 15.647 5.173 -38.620 1.00 90.00 113 VAL A C 1
ATOM 799 O O . VAL A 1 113 ? 14.945 5.211 -37.610 1.00 90.00 113 VAL A O 1
ATOM 802 N N . THR A 1 114 ? 15.482 4.237 -39.558 1.00 91.44 114 THR A N 1
ATOM 803 C CA . THR A 1 114 ? 14.456 3.189 -39.438 1.00 91.44 114 THR A CA 1
ATOM 804 C C . THR A 1 114 ? 14.700 2.296 -38.219 1.00 91.44 114 THR A C 1
ATOM 806 O O . THR A 1 114 ? 13.766 2.059 -37.450 1.00 91.44 114 THR A O 1
ATOM 809 N N . ALA A 1 115 ? 15.945 1.885 -37.961 1.00 91.25 115 ALA A N 1
ATOM 810 C CA . ALA A 1 115 ? 16.308 1.131 -36.762 1.00 91.25 115 ALA A CA 1
ATOM 811 C C . ALA A 1 115 ? 16.046 1.917 -35.464 1.00 91.25 115 ALA A C 1
ATOM 813 O O . ALA A 1 115 ? 15.497 1.362 -34.511 1.00 91.25 115 ALA A O 1
ATOM 814 N N . ALA A 1 116 ? 16.373 3.212 -35.426 1.00 91.12 116 ALA A N 1
ATOM 815 C CA . ALA A 1 116 ? 16.130 4.079 -34.275 1.00 91.12 116 ALA A CA 1
ATOM 816 C C . ALA A 1 116 ? 14.629 4.241 -33.985 1.00 91.12 116 ALA A C 1
ATOM 818 O O . ALA A 1 116 ? 14.214 4.168 -32.828 1.00 91.12 116 ALA A O 1
ATOM 819 N N . VAL A 1 117 ? 13.802 4.396 -35.025 1.00 94.25 117 VAL A N 1
ATOM 820 C CA . VAL A 1 117 ? 12.337 4.448 -34.888 1.00 94.25 117 VAL A CA 1
ATOM 821 C C . VAL A 1 117 ? 11.797 3.129 -34.339 1.00 94.25 117 VAL A C 1
ATOM 823 O O . VAL A 1 117 ? 11.018 3.140 -33.386 1.00 94.25 117 VAL A O 1
ATOM 826 N N . VAL A 1 118 ? 12.236 1.987 -34.878 1.00 94.88 118 VAL A N 1
ATOM 827 C CA . VAL A 1 118 ? 11.832 0.664 -34.372 1.00 94.88 118 VAL A CA 1
ATOM 828 C C . VAL A 1 118 ? 12.242 0.493 -32.907 1.00 94.88 118 VAL A C 1
ATOM 830 O O . VAL A 1 118 ? 11.416 0.096 -32.085 1.00 94.88 118 VAL A O 1
ATOM 833 N N . ALA A 1 119 ? 13.477 0.851 -32.550 1.00 91.44 119 ALA A N 1
ATOM 834 C CA . ALA A 1 119 ? 13.964 0.788 -31.175 1.00 91.44 119 ALA A CA 1
ATOM 835 C C . ALA A 1 119 ? 13.135 1.672 -30.228 1.00 91.44 119 ALA A C 1
ATOM 837 O O . ALA A 1 119 ? 12.767 1.227 -29.140 1.00 91.44 119 ALA A O 1
ATOM 838 N N . ALA A 1 120 ? 12.779 2.890 -30.650 1.00 90.38 120 ALA A N 1
ATOM 839 C CA . ALA A 1 120 ? 11.929 3.787 -29.872 1.00 90.38 120 ALA A CA 1
ATOM 840 C C . ALA A 1 120 ? 10.527 3.196 -29.646 1.00 90.38 120 ALA A C 1
ATOM 842 O O . ALA A 1 120 ? 10.027 3.206 -28.519 1.00 90.38 120 ALA A O 1
ATOM 843 N N . VAL A 1 121 ? 9.911 2.620 -30.685 1.00 92.81 121 VAL A N 1
ATOM 844 C CA . VAL A 1 121 ? 8.607 1.948 -30.572 1.00 92.81 121 VAL A CA 1
ATOM 845 C C . VAL A 1 121 ? 8.685 0.776 -29.592 1.00 92.81 121 VAL A C 1
ATOM 847 O O . VAL A 1 121 ? 7.853 0.677 -28.689 1.00 92.81 121 VAL A O 1
ATOM 850 N N . VAL A 1 122 ? 9.704 -0.079 -29.709 1.00 93.06 122 VAL A N 1
ATOM 851 C CA . VAL A 1 122 ? 9.910 -1.213 -28.796 1.00 93.06 122 VAL A CA 1
ATOM 852 C C . VAL A 1 122 ? 10.117 -0.734 -27.357 1.00 93.06 122 VAL A C 1
ATOM 854 O O . VAL A 1 122 ? 9.495 -1.275 -26.442 1.00 93.06 122 VAL A O 1
ATOM 857 N N . ALA A 1 123 ? 10.921 0.309 -27.139 1.00 89.44 123 ALA A N 1
ATOM 858 C CA . ALA A 1 123 ? 11.156 0.874 -25.813 1.00 89.44 123 ALA A CA 1
ATOM 859 C C . ALA A 1 123 ? 9.860 1.402 -25.173 1.00 89.44 123 ALA A C 1
ATOM 861 O O . ALA A 1 123 ? 9.586 1.113 -24.006 1.00 89.44 123 ALA A O 1
ATOM 862 N N . ILE A 1 124 ? 9.022 2.110 -25.939 1.00 87.25 124 ILE A N 1
ATOM 863 C CA . ILE A 1 124 ? 7.715 2.597 -25.474 1.00 87.25 124 ILE A CA 1
ATOM 864 C C . ILE A 1 124 ? 6.788 1.425 -25.123 1.00 87.25 124 ILE A C 1
ATOM 866 O O . ILE A 1 124 ? 6.141 1.444 -24.072 1.00 87.25 124 ILE A O 1
ATOM 870 N N . LEU A 1 125 ? 6.731 0.391 -25.968 1.00 90.50 125 LEU A N 1
ATOM 871 C CA . LEU A 1 125 ? 5.907 -0.796 -25.728 1.00 90.50 125 LEU A CA 1
ATOM 872 C C . LEU A 1 125 ? 6.340 -1.544 -24.461 1.00 90.50 125 LEU A C 1
ATOM 874 O O . LEU A 1 125 ? 5.492 -1.888 -23.633 1.00 90.50 125 LEU A O 1
ATOM 878 N N . LEU A 1 126 ? 7.645 -1.750 -24.272 1.00 89.12 126 LEU A N 1
ATOM 879 C CA . LEU A 1 126 ? 8.196 -2.384 -23.074 1.00 89.12 126 LEU A CA 1
ATOM 880 C C . LEU A 1 126 ? 7.930 -1.547 -21.819 1.00 89.12 126 LEU A C 1
ATOM 882 O O . LEU A 1 126 ? 7.460 -2.087 -20.817 1.00 89.12 126 LEU A O 1
ATOM 886 N N . ALA A 1 127 ? 8.147 -0.231 -21.876 1.00 85.94 127 ALA A N 1
ATOM 887 C CA . ALA A 1 127 ? 7.844 0.669 -20.767 1.00 85.94 127 ALA A CA 1
ATOM 888 C C . ALA A 1 127 ? 6.356 0.604 -20.377 1.00 85.94 127 ALA A C 1
ATOM 890 O O . ALA A 1 127 ? 6.020 0.484 -19.196 1.00 85.94 127 ALA A O 1
ATOM 891 N N . ALA A 1 128 ? 5.454 0.607 -21.364 1.00 85.00 128 ALA A N 1
ATOM 892 C CA . ALA A 1 128 ? 4.019 0.473 -21.134 1.00 85.00 128 ALA A CA 1
ATOM 893 C C . ALA A 1 128 ? 3.645 -0.895 -20.534 1.00 85.00 128 ALA A C 1
ATOM 895 O O . ALA A 1 128 ? 2.772 -0.967 -19.663 1.00 85.00 128 ALA A O 1
ATOM 896 N N . LEU A 1 129 ? 4.301 -1.975 -20.966 1.00 87.00 129 LEU A N 1
ATOM 897 C CA . LEU A 1 129 ? 4.092 -3.321 -20.437 1.00 87.00 129 LEU A CA 1
ATOM 898 C C . LEU A 1 129 ? 4.534 -3.427 -18.970 1.00 87.00 129 LEU A C 1
ATOM 900 O O . LEU A 1 129 ? 3.749 -3.878 -18.134 1.00 87.00 129 LEU A O 1
ATOM 904 N N . LEU A 1 130 ? 5.744 -2.964 -18.640 1.00 85.31 130 LEU A N 1
ATOM 905 C CA . LEU A 1 130 ? 6.274 -2.965 -17.271 1.00 85.31 130 LEU A CA 1
ATOM 906 C C . LEU A 1 130 ? 5.416 -2.109 -16.335 1.00 85.31 130 LEU A C 1
ATOM 908 O O . LEU A 1 130 ? 5.047 -2.553 -15.246 1.00 85.31 130 LEU A O 1
ATOM 912 N N . ALA A 1 131 ? 5.021 -0.912 -16.777 1.00 83.50 131 ALA A N 1
ATOM 913 C CA . ALA A 1 131 ? 4.132 -0.043 -16.011 1.00 83.50 131 ALA A CA 1
ATOM 914 C C . ALA A 1 131 ? 2.797 -0.734 -15.682 1.00 83.50 131 ALA A C 1
ATOM 916 O O . ALA A 1 131 ? 2.270 -0.586 -14.577 1.00 83.50 131 ALA A O 1
ATOM 917 N N . ARG A 1 132 ? 2.249 -1.514 -16.624 1.00 84.38 132 ARG A N 1
ATOM 918 C CA . ARG A 1 132 ? 1.003 -2.265 -16.419 1.00 84.38 132 ARG A CA 1
ATOM 919 C C . ARG A 1 132 ? 1.183 -3.489 -15.522 1.00 84.38 132 ARG A C 1
ATOM 921 O O . ARG A 1 132 ? 0.286 -3.741 -14.726 1.00 84.38 132 ARG A O 1
ATOM 928 N N . ARG A 1 133 ? 2.294 -4.224 -15.642 1.00 86.50 133 ARG A N 1
ATOM 929 C CA . ARG A 1 133 ? 2.516 -5.490 -14.918 1.00 86.50 133 ARG A CA 1
ATOM 930 C C . ARG A 1 133 ? 3.051 -5.330 -13.496 1.00 86.50 133 ARG A C 1
ATOM 932 O O . ARG A 1 133 ? 2.760 -6.180 -12.670 1.00 86.50 133 ARG A O 1
ATOM 939 N N . LEU A 1 134 ? 3.806 -4.270 -13.211 1.00 87.38 134 LEU A N 1
ATOM 940 C CA . LEU A 1 134 ? 4.482 -4.096 -11.917 1.00 87.38 134 LEU A CA 1
ATOM 941 C C . LEU A 1 134 ? 3.979 -2.859 -11.176 1.00 87.38 134 LEU A C 1
ATOM 943 O O . LEU A 1 134 ? 3.511 -2.937 -10.043 1.00 87.38 134 LEU A O 1
ATOM 947 N N . ALA A 1 135 ? 4.027 -1.697 -11.827 1.00 86.94 135 ALA A N 1
ATOM 948 C CA . ALA A 1 135 ? 3.770 -0.43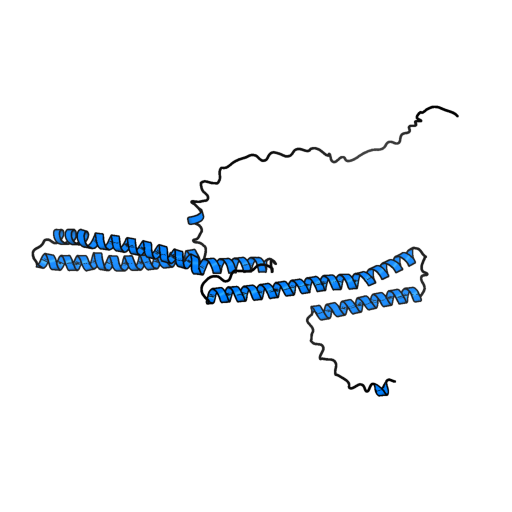9 -11.135 1.00 86.94 135 ALA A CA 1
ATOM 949 C C . ALA A 1 135 ? 2.286 -0.238 -10.778 1.00 86.94 135 ALA A C 1
ATOM 951 O O . ALA A 1 135 ? 1.978 0.307 -9.720 1.00 86.94 135 ALA A O 1
ATOM 952 N N . ARG A 1 136 ? 1.355 -0.686 -11.635 1.00 85.88 136 ARG A N 1
ATOM 953 C CA . ARG A 1 136 ? -0.089 -0.574 -11.363 1.00 85.88 136 ARG A CA 1
ATOM 954 C C . ARG A 1 136 ? -0.547 -1.407 -10.155 1.00 85.88 136 ARG A C 1
ATOM 956 O O . ARG A 1 136 ? -1.230 -0.821 -9.315 1.00 85.88 136 ARG A O 1
ATOM 963 N N . PRO A 1 137 ? -0.223 -2.711 -10.031 1.00 89.75 137 PRO A N 1
ATOM 964 C CA . PRO A 1 137 ? -0.598 -3.477 -8.842 1.00 89.75 137 PRO A CA 1
ATOM 965 C C . PRO A 1 137 ? 0.031 -2.926 -7.557 1.00 89.75 137 PRO A C 1
ATOM 967 O O . PRO A 1 137 ? -0.676 -2.773 -6.565 1.00 89.75 137 PRO A O 1
ATOM 970 N N . LEU A 1 138 ? 1.304 -2.512 -7.588 1.00 91.62 138 LEU A N 1
ATOM 971 C CA . LEU A 1 138 ? 1.958 -1.899 -6.424 1.00 91.62 138 LEU A CA 1
ATOM 972 C C . LEU A 1 138 ? 1.251 -0.624 -5.954 1.00 91.62 138 LEU A C 1
ATOM 974 O O . LEU A 1 138 ? 1.009 -0.449 -4.763 1.00 91.62 138 LEU A O 1
ATOM 978 N N . ASP A 1 139 ? 0.859 0.253 -6.879 1.00 89.44 139 ASP A N 1
ATOM 979 C CA . ASP A 1 139 ? 0.110 1.459 -6.519 1.00 89.44 139 ASP A CA 1
ATOM 980 C C . ASP A 1 139 ? -1.298 1.136 -5.982 1.00 89.44 139 ASP A C 1
ATOM 982 O O . ASP A 1 139 ? -1.797 1.831 -5.095 1.00 89.44 139 ASP A O 1
ATOM 986 N N . ARG A 1 140 ? -1.938 0.052 -6.452 1.00 91.19 140 ARG A N 1
ATOM 987 C CA . ARG A 1 140 ? -3.203 -0.432 -5.869 1.00 91.19 140 ARG A CA 1
ATOM 988 C C . ARG A 1 140 ? -3.014 -0.889 -4.423 1.00 91.19 140 ARG A C 1
ATOM 990 O O . ARG A 1 140 ? -3.810 -0.475 -3.585 1.00 91.19 140 ARG A O 1
ATOM 997 N N . ILE A 1 141 ? -1.971 -1.669 -4.129 1.00 95.50 141 ILE A N 1
ATOM 998 C CA . ILE A 1 141 ? -1.647 -2.104 -2.759 1.00 95.50 141 ILE A CA 1
ATOM 999 C C . ILE A 1 141 ? -1.336 -0.888 -1.881 1.00 95.50 141 ILE A C 1
ATOM 1001 O O . ILE A 1 141 ? -1.904 -0.747 -0.803 1.00 95.50 141 ILE A O 1
ATOM 1005 N N . GLY A 1 142 ? -0.537 0.065 -2.369 1.00 94.56 142 GLY A N 1
ATOM 1006 C CA . GLY A 1 142 ? -0.248 1.301 -1.637 1.00 94.56 142 GLY A CA 1
ATOM 1007 C C . GLY A 1 142 ? -1.497 2.148 -1.351 1.00 94.56 142 GLY A C 1
ATOM 1008 O O . GLY A 1 142 ? -1.636 2.718 -0.269 1.00 94.56 142 GLY A O 1
ATOM 1009 N N . ARG A 1 143 ? -2.446 2.220 -2.293 1.00 94.81 143 ARG A N 1
ATOM 1010 C CA . ARG A 1 143 ? -3.745 2.877 -2.070 1.00 94.81 143 ARG A CA 1
ATOM 1011 C C . ARG A 1 143 ? -4.616 2.115 -1.074 1.00 94.81 143 ARG A C 1
ATOM 1013 O O . ARG A 1 143 ? -5.243 2.756 -0.238 1.00 94.81 143 ARG A O 1
ATOM 1020 N N . ALA A 1 144 ? -4.641 0.788 -1.148 1.00 96.81 144 ALA A N 1
ATOM 1021 C CA . ALA A 1 144 ? -5.362 -0.061 -0.208 1.00 96.81 144 ALA A CA 1
ATOM 1022 C C . ALA A 1 144 ? -4.820 0.102 1.222 1.00 96.81 144 ALA A C 1
ATOM 1024 O O . ALA A 1 144 ? -5.599 0.333 2.140 1.00 96.81 144 ALA A O 1
ATOM 1025 N N . ALA A 1 145 ? -3.496 0.123 1.392 1.00 97.38 145 ALA A N 1
ATOM 1026 C CA . ALA A 1 145 ? -2.846 0.379 2.675 1.00 97.38 145 ALA A CA 1
ATOM 1027 C C . ALA A 1 145 ? -3.236 1.737 3.276 1.00 97.38 145 ALA A C 1
ATOM 1029 O O . ALA A 1 145 ? -3.529 1.821 4.463 1.00 97.38 145 ALA A O 1
ATOM 1030 N N . ARG A 1 146 ? -3.324 2.797 2.459 1.00 97.38 146 ARG A N 1
ATOM 1031 C CA . ARG A 1 146 ? -3.812 4.109 2.922 1.00 97.38 146 ARG A CA 1
ATOM 1032 C C . ARG A 1 146 ? -5.274 4.083 3.377 1.00 97.38 146 ARG A C 1
ATOM 1034 O O . ARG A 1 146 ? -5.614 4.815 4.298 1.00 97.38 146 ARG A O 1
ATOM 1041 N N . ARG A 1 147 ? -6.133 3.265 2.758 1.00 97.44 147 ARG A N 1
ATOM 1042 C CA . ARG A 1 147 ? -7.528 3.096 3.208 1.00 97.44 147 ARG A CA 1
ATOM 1043 C C . ARG A 1 147 ? -7.611 2.334 4.527 1.00 97.44 147 ARG A C 1
ATOM 1045 O O . ARG A 1 147 ? -8.307 2.787 5.426 1.00 97.44 147 ARG A O 1
ATOM 1052 N N . VAL A 1 148 ? -6.835 1.258 4.665 1.00 97.69 148 VAL A N 1
ATOM 1053 C CA . VAL A 1 148 ? -6.698 0.504 5.923 1.00 97.69 148 VAL A CA 1
ATOM 1054 C C . VAL A 1 148 ? -6.190 1.412 7.048 1.00 97.69 148 VAL A C 1
ATOM 1056 O O . VAL A 1 148 ? -6.765 1.426 8.129 1.00 97.69 148 VAL A O 1
ATOM 1059 N N . ALA A 1 149 ? -5.186 2.254 6.780 1.00 96.75 149 ALA A N 1
ATOM 1060 C CA . ALA A 1 149 ? -4.711 3.264 7.732 1.00 96.75 149 ALA A CA 1
ATOM 1061 C C . ALA A 1 149 ? -5.778 4.322 8.083 1.00 96.75 149 ALA A C 1
ATOM 1063 O O . ALA A 1 149 ? -5.725 4.919 9.152 1.00 96.75 149 ALA A O 1
ATOM 1064 N N . GLY A 1 150 ? -6.751 4.544 7.196 1.00 96.69 150 GLY A N 1
ATOM 1065 C CA . GLY A 1 150 ? -7.932 5.373 7.442 1.00 96.69 150 GLY A CA 1
ATOM 1066 C C . GLY A 1 150 ? -9.076 4.655 8.172 1.00 96.69 150 GLY A C 1
ATOM 1067 O O . GLY A 1 150 ? -10.132 5.259 8.339 1.00 96.69 150 GLY A O 1
ATOM 1068 N N . GLY A 1 151 ? -8.896 3.393 8.584 1.00 95.75 151 GLY A N 1
ATOM 1069 C CA . GLY A 1 151 ? -9.885 2.598 9.323 1.00 95.75 151 GLY A CA 1
ATOM 1070 C C . GLY A 1 151 ? -10.780 1.695 8.465 1.00 95.75 151 GLY A C 1
ATOM 1071 O O . GLY A 1 151 ? -11.655 1.019 9.001 1.00 95.75 151 GLY A O 1
ATOM 1072 N N . ASP A 1 152 ? -10.581 1.654 7.144 1.00 97.19 152 ASP A N 1
ATOM 1073 C CA . ASP A 1 152 ? -11.299 0.730 6.256 1.00 97.19 152 ASP A CA 1
ATOM 1074 C C . ASP A 1 152 ? -10.585 -0.633 6.196 1.00 97.19 152 ASP A C 1
ATOM 1076 O O . ASP A 1 152 ? -9.840 -0.933 5.257 1.00 97.19 152 ASP A O 1
ATOM 1080 N N . TYR A 1 153 ? -10.796 -1.453 7.230 1.00 96.38 153 TYR A N 1
ATOM 1081 C CA . TYR A 1 153 ? -10.176 -2.778 7.370 1.00 96.38 153 TYR A CA 1
ATOM 1082 C C . TYR A 1 153 ? -10.774 -3.852 6.447 1.00 96.38 153 TYR A C 1
ATOM 1084 O O . TYR A 1 153 ? -10.130 -4.870 6.212 1.00 96.38 153 TYR A O 1
ATOM 1092 N N . ALA A 1 154 ? -11.948 -3.612 5.852 1.00 95.94 154 ALA A N 1
ATOM 1093 C CA . ALA A 1 154 ? -12.587 -4.532 4.902 1.00 95.94 154 ALA A CA 1
ATOM 1094 C C . ALA A 1 154 ? -11.942 -4.485 3.501 1.00 95.94 154 ALA A C 1
ATOM 1096 O O . ALA A 1 154 ? -12.240 -5.296 2.622 1.00 95.94 154 ALA A O 1
ATOM 1097 N N . THR A 1 155 ? -11.041 -3.527 3.262 1.00 96.06 155 THR A N 1
ATOM 1098 C CA . THR A 1 155 ? -10.314 -3.412 1.999 1.00 96.06 155 THR A CA 1
ATOM 1099 C C . THR A 1 155 ? -9.500 -4.681 1.702 1.00 96.06 155 THR A C 1
ATOM 1101 O O . THR A 1 155 ? -8.726 -5.159 2.530 1.00 96.06 155 THR A O 1
ATOM 1104 N N . ARG A 1 156 ? -9.621 -5.187 0.468 1.00 96.44 156 ARG A N 1
ATOM 1105 C CA . ARG A 1 156 ? -8.818 -6.295 -0.073 1.00 96.44 156 ARG A CA 1
ATOM 1106 C C . ARG A 1 156 ? -8.197 -5.927 -1.415 1.00 96.44 156 ARG A C 1
ATOM 1108 O O . ARG A 1 156 ? -8.683 -5.035 -2.120 1.00 96.44 156 ARG A O 1
ATOM 1115 N N . VAL A 1 157 ? -7.116 -6.614 -1.766 1.00 96.88 157 VAL A N 1
ATOM 1116 C CA . VAL A 1 157 ? -6.420 -6.466 -3.050 1.00 96.88 157 VAL A CA 1
ATOM 1117 C C . VAL A 1 157 ? -6.451 -7.781 -3.833 1.00 96.88 157 VAL A C 1
ATOM 1119 O O . VAL A 1 157 ? -6.312 -8.847 -3.232 1.00 96.88 157 VAL A O 1
ATOM 1122 N N . PRO A 1 158 ? -6.655 -7.737 -5.163 1.00 93.81 158 PRO A N 1
ATOM 1123 C CA . PRO A 1 158 ? -6.689 -8.942 -5.978 1.00 93.81 158 PRO A CA 1
ATOM 1124 C C . PRO A 1 158 ? -5.285 -9.533 -6.142 1.00 93.81 158 PRO A C 1
ATOM 1126 O O . PRO A 1 158 ? -4.300 -8.802 -6.268 1.00 93.81 158 PRO A O 1
ATOM 1129 N N . ARG A 1 159 ? -5.219 -10.864 -6.204 1.00 94.06 159 ARG A N 1
ATOM 1130 C CA . ARG A 1 159 ? -4.002 -11.620 -6.504 1.00 94.06 159 ARG A CA 1
ATOM 1131 C C . ARG A 1 159 ? -3.726 -11.551 -8.014 1.00 94.06 159 ARG A C 1
ATOM 1133 O O . ARG A 1 159 ? -4.260 -12.338 -8.788 1.00 94.06 159 ARG A O 1
ATOM 1140 N N . GLU A 1 160 ? -2.947 -10.560 -8.444 1.00 87.75 160 GLU A N 1
ATOM 1141 C CA . GLU A 1 160 ? -2.590 -10.316 -9.850 1.00 87.75 160 GLU A CA 1
ATOM 1142 C C . GLU A 1 160 ? -1.074 -10.131 -10.011 1.00 87.75 160 GLU A C 1
ATOM 1144 O O . GLU A 1 160 ? -0.444 -9.426 -9.223 1.00 87.75 160 GLU A O 1
ATOM 1149 N N . GLY A 1 161 ? -0.507 -10.660 -11.098 1.00 88.00 161 GLY A N 1
ATOM 1150 C CA . GLY A 1 161 ? 0.888 -10.425 -11.479 1.00 88.00 161 GLY A CA 1
ATOM 1151 C C . GLY A 1 161 ? 1.819 -11.616 -11.221 1.00 88.00 161 GLY A C 1
ATOM 1152 O O . GLY A 1 161 ? 1.342 -12.745 -11.126 1.00 88.00 161 GLY A O 1
ATOM 1153 N N . PRO A 1 162 ? 3.143 -11.375 -11.205 1.00 91.38 162 PRO A N 1
ATOM 1154 C CA . PRO A 1 162 ? 4.156 -12.371 -10.842 1.00 91.38 162 PRO A CA 1
ATOM 1155 C C . PRO A 1 162 ? 3.978 -12.901 -9.414 1.00 91.38 162 PRO A C 1
ATOM 1157 O O . PRO A 1 162 ? 3.338 -12.234 -8.598 1.00 91.38 162 PRO A O 1
ATOM 1160 N N . GLU A 1 163 ? 4.601 -14.044 -9.106 1.00 94.12 163 GLU A N 1
ATOM 1161 C CA . GLU A 1 163 ? 4.435 -14.728 -7.814 1.00 94.12 163 GLU A CA 1
ATOM 1162 C C . GLU A 1 163 ? 4.806 -13.831 -6.621 1.00 94.12 163 GLU A C 1
ATOM 1164 O O . GLU A 1 163 ? 4.114 -13.807 -5.606 1.00 94.12 163 GLU A O 1
ATOM 1169 N N . GLU A 1 164 ? 5.848 -13.011 -6.761 1.00 95.25 164 GLU A N 1
ATOM 1170 C CA . GLU A 1 164 ? 6.294 -12.078 -5.723 1.00 95.25 164 GLU A CA 1
ATOM 1171 C C . GLU A 1 164 ? 5.229 -11.015 -5.417 1.00 95.25 164 GLU A C 1
ATOM 1173 O O . GLU A 1 164 ? 5.072 -10.571 -4.279 1.00 95.25 164 GLU A O 1
ATOM 1178 N N . LEU A 1 165 ? 4.472 -10.607 -6.438 1.00 93.88 165 LEU A N 1
ATOM 1179 C CA . LEU A 1 165 ? 3.432 -9.590 -6.320 1.00 93.88 165 LEU A CA 1
ATOM 1180 C C . LEU A 1 165 ? 2.132 -10.177 -5.776 1.00 93.88 165 LEU A C 1
ATOM 1182 O O . LEU A 1 165 ? 1.460 -9.532 -4.971 1.00 93.88 165 LEU A O 1
ATOM 1186 N N . SER A 1 166 ? 1.798 -11.402 -6.181 1.00 94.69 166 SER A N 1
ATOM 1187 C CA . SER A 1 166 ? 0.687 -12.142 -5.594 1.00 94.69 166 SER A CA 1
ATOM 1188 C C . SER A 1 166 ? 0.939 -12.481 -4.130 1.00 94.69 166 SER A C 1
ATOM 1190 O O . SER A 1 166 ? 0.050 -12.270 -3.317 1.00 94.69 166 SER A O 1
ATOM 1192 N N . SER A 1 167 ? 2.152 -12.902 -3.770 1.00 97.00 167 SER A N 1
ATOM 1193 C CA . SER A 1 167 ? 2.520 -13.163 -2.376 1.00 97.00 167 SER A CA 1
ATOM 1194 C C . SER A 1 167 ? 2.406 -11.897 -1.517 1.00 97.00 167 SER A C 1
ATOM 1196 O O . SER A 1 167 ? 1.845 -11.947 -0.425 1.00 97.00 167 SER A O 1
ATOM 1198 N N . LEU A 1 168 ? 2.823 -10.733 -2.033 1.00 96.56 168 LEU A N 1
ATOM 1199 C CA . LEU A 1 168 ? 2.612 -9.451 -1.351 1.00 96.56 168 LEU A CA 1
ATOM 1200 C C . LEU A 1 168 ? 1.120 -9.118 -1.170 1.00 96.56 168 LEU A C 1
ATOM 1202 O O . LEU A 1 168 ? 0.729 -8.594 -0.125 1.00 96.56 168 LEU A O 1
ATOM 1206 N N . ALA A 1 169 ? 0.288 -9.401 -2.176 1.00 97.06 169 ALA A N 1
ATOM 1207 C CA . ALA A 1 169 ? -1.161 -9.233 -2.080 1.00 97.06 169 ALA A CA 1
ATOM 1208 C C . ALA A 1 169 ? -1.764 -10.144 -0.995 1.00 97.06 169 ALA A C 1
ATOM 1210 O O . ALA A 1 169 ? -2.594 -9.685 -0.209 1.00 97.06 169 ALA A O 1
ATOM 1211 N N . ASP A 1 170 ? -1.301 -11.391 -0.909 1.00 97.56 170 ASP A N 1
ATOM 1212 C CA . ASP A 1 170 ? -1.733 -12.360 0.100 1.00 97.56 170 ASP A CA 1
ATOM 1213 C C . ASP A 1 170 ? -1.341 -11.893 1.515 1.00 97.56 170 ASP A C 1
ATOM 1215 O O . ASP A 1 170 ? -2.201 -11.809 2.395 1.00 97.56 170 ASP A O 1
ATOM 1219 N N . SER A 1 171 ? -0.090 -11.461 1.724 1.00 97.88 171 SER A N 1
ATOM 1220 C CA . SER A 1 171 ? 0.358 -10.894 3.008 1.00 97.88 171 SER A CA 1
ATOM 1221 C C . SER A 1 171 ? -0.414 -9.631 3.402 1.00 97.88 171 SER A C 1
ATOM 1223 O O . SER A 1 171 ? -0.770 -9.458 4.568 1.00 97.88 171 SER A O 1
ATOM 1225 N N . PHE A 1 172 ? -0.712 -8.747 2.442 1.00 97.94 172 PHE A N 1
ATOM 1226 C CA . PHE A 1 172 ? -1.538 -7.567 2.700 1.00 97.94 172 PHE A CA 1
ATOM 1227 C C . PHE A 1 172 ? -2.948 -7.955 3.159 1.00 97.94 172 PHE A C 1
ATOM 1229 O O . PHE A 1 172 ? -3.455 -7.392 4.129 1.00 97.94 172 PHE A O 1
ATOM 1236 N N . ASN A 1 173 ? -3.586 -8.904 2.468 1.00 97.94 173 ASN A N 1
ATOM 1237 C CA . ASN A 1 173 ? -4.941 -9.342 2.793 1.00 97.94 173 ASN A CA 1
ATOM 1238 C C . ASN A 1 173 ? -5.001 -10.005 4.176 1.00 97.94 173 ASN A C 1
ATOM 1240 O O . ASN A 1 173 ? -5.923 -9.714 4.933 1.00 97.94 173 ASN A O 1
ATOM 1244 N N . GLN A 1 174 ? -3.999 -10.812 4.534 1.00 98.06 174 GLN A N 1
ATOM 1245 C CA . GLN A 1 174 ? -3.902 -11.442 5.854 1.00 98.06 174 GLN A CA 1
ATOM 1246 C C . GLN A 1 174 ? -3.738 -10.412 6.984 1.00 98.06 174 GLN A C 1
ATOM 1248 O O . GLN A 1 174 ? -4.387 -10.505 8.028 1.00 98.06 174 GLN A O 1
ATOM 1253 N N . MET A 1 175 ? -2.903 -9.390 6.770 1.00 98.00 175 MET A N 1
ATOM 1254 C CA . MET A 1 175 ? -2.774 -8.264 7.699 1.00 98.00 175 MET A CA 1
ATOM 1255 C C . MET A 1 175 ? -4.103 -7.506 7.843 1.00 98.00 175 MET A C 1
ATOM 1257 O O . MET A 1 175 ? -4.509 -7.195 8.962 1.00 98.00 175 MET A O 1
ATOM 1261 N N . ALA A 1 176 ? -4.787 -7.212 6.732 1.00 98.06 176 ALA A N 1
ATOM 1262 C CA . ALA A 1 176 ? -6.068 -6.507 6.753 1.00 98.06 176 ALA A CA 1
ATOM 1263 C C . ALA A 1 176 ? -7.154 -7.301 7.502 1.00 98.06 176 ALA A C 1
ATOM 1265 O O . ALA A 1 176 ? -7.891 -6.721 8.292 1.00 98.06 176 ALA A O 1
ATOM 1266 N N . GLU A 1 177 ? -7.204 -8.620 7.316 1.00 98.00 177 GLU A N 1
ATOM 1267 C CA . GLU A 1 177 ? -8.103 -9.522 8.044 1.00 98.00 177 GLU A CA 1
ATOM 1268 C C . GLU A 1 177 ? -7.808 -9.547 9.549 1.00 98.00 177 GLU A C 1
ATOM 1270 O O . GLU A 1 177 ? -8.721 -9.451 10.368 1.00 98.00 177 GLU A O 1
ATOM 1275 N N . SER A 1 178 ? -6.529 -9.590 9.928 1.00 97.56 178 SER A N 1
ATOM 1276 C CA . SER A 1 178 ? -6.130 -9.531 11.337 1.00 97.56 178 SER A CA 1
ATOM 1277 C C . SER A 1 178 ? -6.571 -8.217 11.987 1.00 97.56 178 SER A C 1
ATOM 1279 O O . SER A 1 178 ? -7.165 -8.237 13.063 1.00 97.56 178 SER A O 1
ATOM 1281 N N . LEU A 1 179 ? -6.368 -7.081 11.316 1.00 97.75 179 LEU A N 1
ATOM 1282 C CA . LEU A 1 179 ? -6.832 -5.779 11.807 1.00 97.75 179 LEU A CA 1
ATOM 1283 C C . LEU A 1 179 ? -8.361 -5.698 11.905 1.00 97.75 179 LEU A C 1
ATOM 1285 O O . LEU A 1 179 ? -8.886 -5.184 12.890 1.00 97.75 179 LEU A O 1
ATOM 1289 N N . GLU A 1 180 ? -9.080 -6.228 10.916 1.00 97.50 180 GLU A N 1
ATOM 1290 C CA . GLU A 1 180 ? -10.544 -6.284 10.934 1.00 97.50 180 GLU A CA 1
ATOM 1291 C C . GLU A 1 180 ? -11.061 -7.105 12.121 1.00 97.50 180 GLU A C 1
ATOM 1293 O O . GLU A 1 180 ? -11.965 -6.660 12.830 1.00 97.50 180 GLU A O 1
ATOM 1298 N N . SER A 1 181 ? -10.444 -8.261 12.388 1.00 96.75 181 SER A N 1
ATOM 1299 C CA . SER A 1 181 ? -10.794 -9.104 13.534 1.00 96.75 181 SER A CA 1
ATOM 1300 C C . SER A 1 181 ? -10.530 -8.406 14.874 1.00 96.75 181 SER A C 1
ATOM 1302 O O . SER A 1 181 ? -11.381 -8.435 15.762 1.00 96.75 181 SER A O 1
ATOM 1304 N N . GLN A 1 182 ? -9.401 -7.701 15.010 1.00 96.06 182 GLN A N 1
ATOM 1305 C CA . GLN A 1 182 ? -9.066 -6.946 16.219 1.00 96.06 182 GLN A CA 1
ATOM 1306 C C . GLN A 1 182 ? -10.042 -5.793 16.452 1.00 96.06 182 GLN A C 1
ATOM 1308 O O . GLN A 1 182 ? -10.477 -5.564 17.580 1.00 96.06 182 GLN A O 1
ATOM 1313 N N . GLU A 1 183 ? -10.429 -5.083 15.392 1.00 96.25 183 GLU A N 1
ATOM 1314 C CA . GLU A 1 183 ? -11.424 -4.018 15.486 1.00 96.25 183 GLU A CA 1
ATOM 1315 C C . GLU A 1 183 ? -12.809 -4.564 15.855 1.00 96.25 183 GLU A C 1
ATOM 1317 O O . GLU A 1 183 ? -13.531 -3.931 16.629 1.00 96.25 183 GLU A O 1
ATOM 1322 N N . HIS A 1 184 ? -13.182 -5.742 15.346 1.00 96.00 184 HIS A N 1
ATOM 1323 C CA . HIS A 1 184 ? -14.422 -6.410 15.733 1.00 96.00 184 HIS A CA 1
ATOM 1324 C C . HIS A 1 184 ? -14.429 -6.755 17.227 1.00 96.00 184 HIS A C 1
ATOM 1326 O O . HIS A 1 184 ? -15.339 -6.331 17.941 1.00 96.00 184 HIS A O 1
ATOM 1332 N N . LEU A 1 185 ? -13.371 -7.413 17.712 1.00 94.50 185 LEU A N 1
ATOM 1333 C CA . LEU A 1 185 ? -13.204 -7.755 19.128 1.00 94.50 185 LEU A CA 1
ATOM 1334 C C . LEU A 1 185 ? -13.214 -6.512 20.022 1.00 94.50 185 LEU A C 1
ATOM 1336 O O . LEU A 1 185 ? -13.871 -6.498 21.059 1.00 94.50 185 LEU A O 1
ATOM 1340 N N . ARG A 1 186 ? -12.543 -5.432 19.604 1.00 94.12 186 ARG A N 1
ATOM 1341 C CA . ARG A 1 186 ? -12.547 -4.158 20.334 1.00 94.12 186 ARG A CA 1
ATOM 1342 C C . ARG A 1 186 ? -13.961 -3.596 20.478 1.00 94.12 186 ARG A C 1
ATOM 1344 O O . ARG A 1 186 ? -14.337 -3.153 21.561 1.00 94.12 186 ARG A O 1
ATOM 1351 N N . ARG A 1 187 ? -14.751 -3.592 19.399 1.00 95.12 187 ARG A N 1
ATOM 1352 C CA . ARG A 1 187 ? -16.137 -3.089 19.419 1.00 95.12 187 ARG A CA 1
ATOM 1353 C C . ARG A 1 187 ? -17.042 -3.947 20.288 1.00 95.12 187 ARG A C 1
ATOM 1355 O O . ARG A 1 187 ? -17.833 -3.395 21.049 1.00 95.12 187 ARG A O 1
ATOM 1362 N N . GLU A 1 188 ? -16.918 -5.264 20.176 1.00 95.62 188 GLU A N 1
ATOM 1363 C CA . GLU A 1 188 ? -17.674 -6.213 20.989 1.00 95.62 188 GLU A CA 1
ATOM 1364 C C . GLU A 1 188 ? -17.349 -6.042 22.476 1.00 95.62 188 GLU A C 1
ATOM 1366 O O . GLU A 1 188 ? -18.256 -5.897 23.293 1.00 95.62 188 GLU A O 1
ATOM 1371 N N . PHE A 1 189 ? -16.065 -5.934 22.822 1.00 92.94 189 PHE A N 1
ATOM 1372 C CA . PHE A 1 189 ? -15.621 -5.661 24.185 1.00 92.94 189 PHE A CA 1
ATOM 1373 C C . PHE A 1 189 ? -16.223 -4.366 24.742 1.00 92.94 189 PHE A C 1
ATOM 1375 O O . PHE A 1 189 ?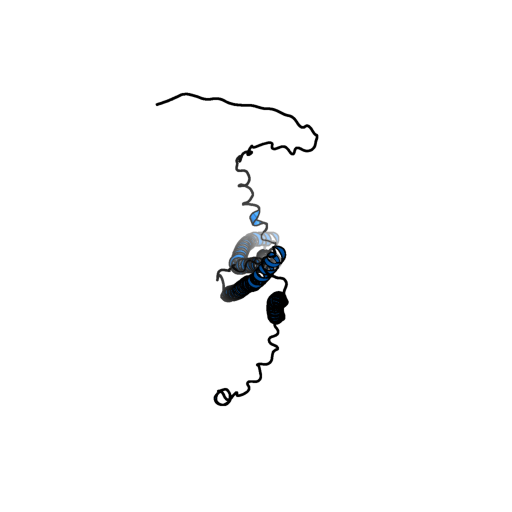 -16.801 -4.377 25.827 1.00 92.94 189 PHE A O 1
ATOM 1382 N N . ILE A 1 190 ? -16.151 -3.259 23.992 1.00 94.31 190 ILE A N 1
ATOM 1383 C CA . ILE A 1 190 ? -16.731 -1.974 24.415 1.00 94.31 190 ILE A CA 1
ATOM 1384 C C . ILE A 1 190 ? -18.246 -2.099 24.622 1.00 94.31 190 ILE A C 1
ATOM 1386 O O . ILE A 1 190 ? -18.778 -1.576 25.602 1.00 94.31 190 ILE A O 1
ATOM 1390 N N . ALA A 1 191 ? -18.949 -2.785 23.718 1.00 94.56 191 ALA A N 1
ATOM 1391 C CA . ALA A 1 191 ? -20.390 -2.984 23.825 1.00 94.56 191 ALA A CA 1
ATOM 1392 C C . ALA A 1 191 ? -20.762 -3.808 25.068 1.00 94.56 191 ALA A C 1
ATOM 1394 O O . ALA A 1 191 ? -21.667 -3.417 25.810 1.00 94.56 191 ALA A O 1
ATOM 1395 N N . ASN A 1 192 ? -20.031 -4.893 25.328 1.00 93.25 192 ASN A N 1
ATOM 1396 C CA . ASN A 1 192 ? -20.243 -5.759 26.484 1.00 93.25 192 ASN A CA 1
ATOM 1397 C C . ASN A 1 192 ? -19.926 -5.029 27.795 1.00 93.25 192 ASN A C 1
ATOM 1399 O O . ASN A 1 192 ? -20.747 -5.032 28.709 1.00 93.25 192 ASN A O 1
ATOM 1403 N N . ALA A 1 193 ? -18.801 -4.311 27.866 1.00 91.94 193 ALA A N 1
ATOM 1404 C CA . ALA A 1 193 ? -18.449 -3.499 29.030 1.00 91.94 193 ALA A CA 1
ATOM 1405 C C . ALA A 1 193 ? -19.513 -2.425 29.318 1.00 91.94 193 ALA A C 1
ATOM 1407 O O . ALA A 1 193 ? -19.941 -2.255 30.460 1.00 91.94 193 ALA A O 1
ATOM 1408 N N . ALA A 1 194 ? -20.003 -1.733 28.284 1.00 93.38 194 ALA A N 1
ATOM 1409 C CA . ALA A 1 194 ? -21.070 -0.747 28.437 1.00 93.38 194 ALA A CA 1
ATOM 1410 C C . ALA A 1 194 ? -22.391 -1.373 28.917 1.00 93.38 194 ALA A C 1
ATOM 1412 O O . ALA A 1 194 ? -23.145 -0.725 29.647 1.00 93.38 194 ALA A O 1
ATOM 1413 N N . HIS A 1 195 ? -22.687 -2.611 28.515 1.00 94.12 195 HIS A N 1
ATOM 1414 C CA . HIS A 1 195 ? -23.871 -3.335 28.970 1.00 94.12 195 HIS A CA 1
ATOM 1415 C C . HIS A 1 195 ? -23.765 -3.720 30.452 1.00 94.12 195 HIS A C 1
ATOM 1417 O O . HIS A 1 195 ? -24.659 -3.386 31.230 1.00 94.12 195 HIS A O 1
ATOM 1423 N N . GLU A 1 196 ? -22.645 -4.325 30.856 1.00 93.00 196 GLU A N 1
ATOM 1424 C CA . GLU A 1 196 ? -22.396 -4.751 32.240 1.00 93.00 196 GLU A CA 1
ATOM 1425 C C . GLU A 1 196 ? -22.365 -3.583 33.232 1.00 93.00 196 GLU A C 1
ATOM 1427 O O . GLU A 1 196 ? -22.781 -3.737 34.379 1.00 93.00 196 GLU A O 1
ATOM 1432 N N . LEU A 1 197 ? -21.923 -2.397 32.797 1.00 93.81 197 LEU A N 1
ATOM 1433 C CA . LEU A 1 197 ? -21.937 -1.183 33.619 1.00 93.81 197 LEU A CA 1
ATOM 1434 C C . LEU A 1 197 ? -23.315 -0.514 33.695 1.00 93.81 197 LEU A C 1
ATOM 1436 O O . LEU A 1 197 ? -23.617 0.154 34.684 1.00 93.81 197 LEU A O 1
ATOM 1440 N N . ARG A 1 198 ? -24.171 -0.674 32.678 1.00 93.38 198 ARG A N 1
ATOM 1441 C CA . ARG A 1 198 ? -25.501 -0.046 32.658 1.00 93.38 198 ARG A CA 1
ATOM 1442 C C . ARG A 1 198 ? -26.403 -0.603 33.752 1.00 93.38 198 ARG A C 1
ATOM 1444 O O . ARG A 1 198 ? -27.060 0.178 34.429 1.00 93.38 198 ARG A O 1
ATOM 1451 N N . THR A 1 199 ? -26.427 -1.920 33.927 1.00 94.50 199 THR A N 1
ATOM 1452 C CA . THR A 1 199 ? -27.285 -2.593 34.912 1.00 94.50 199 THR A CA 1
ATOM 1453 C C . THR A 1 199 ? -27.092 -2.058 36.340 1.00 94.50 199 THR A C 1
ATOM 1455 O O . THR A 1 199 ? -28.080 -1.587 36.911 1.00 94.50 199 THR A O 1
ATOM 1458 N N . PRO A 1 200 ? -25.868 -2.030 36.911 1.00 92.00 200 PRO A N 1
ATOM 1459 C CA . PRO A 1 200 ? -25.667 -1.519 38.262 1.00 92.00 200 PRO A CA 1
ATOM 1460 C C . PRO A 1 200 ? -25.918 -0.011 38.378 1.00 92.00 200 PRO A C 1
ATOM 1462 O O . PRO A 1 200 ? -26.457 0.456 39.378 1.00 92.00 200 PRO A O 1
ATOM 1465 N N . LEU A 1 201 ? -25.625 0.766 37.329 1.00 94.56 201 LEU A N 1
ATOM 1466 C CA . LEU A 1 201 ? -25.954 2.194 37.294 1.00 94.56 201 LEU A CA 1
ATOM 1467 C C . LEU A 1 201 ? -27.464 2.452 37.321 1.00 94.56 201 LEU A C 1
ATOM 1469 O O . LEU A 1 201 ? -27.922 3.346 38.032 1.00 94.56 201 LEU A O 1
ATOM 1473 N N . THR A 1 202 ? -28.242 1.683 36.559 1.00 94.31 202 THR A N 1
ATOM 1474 C CA . THR A 1 202 ? -29.706 1.776 36.565 1.00 94.31 202 THR A CA 1
ATOM 1475 C C . THR A 1 202 ? -30.276 1.360 37.920 1.00 94.31 202 THR A C 1
ATOM 1477 O O . THR A 1 202 ? -31.208 1.999 38.403 1.00 94.31 202 THR A O 1
ATOM 1480 N N . ASN A 1 203 ? -29.689 0.350 38.565 1.00 92.00 203 ASN A N 1
ATOM 1481 C CA . ASN A 1 203 ? -30.076 -0.072 39.908 1.00 92.00 203 ASN A CA 1
ATOM 1482 C C . ASN A 1 203 ? -29.834 1.043 40.945 1.00 92.00 203 ASN A C 1
ATOM 1484 O O . ASN A 1 203 ? -30.763 1.453 41.642 1.00 92.00 203 ASN A O 1
ATOM 1488 N N . LEU A 1 204 ? -28.627 1.625 40.969 1.00 94.06 204 LEU A N 1
ATOM 1489 C CA . LEU A 1 204 ? -28.298 2.777 41.821 1.00 94.06 204 LEU A CA 1
ATOM 1490 C C . LEU A 1 204 ? -29.248 3.960 41.590 1.00 94.06 204 LEU A C 1
ATOM 1492 O O . LEU A 1 204 ? -29.731 4.558 42.551 1.00 94.06 204 LEU A O 1
ATOM 1496 N N . GLN A 1 205 ? -29.544 4.291 40.328 1.00 94.19 205 GLN A N 1
ATOM 1497 C CA . GLN A 1 205 ? -30.515 5.339 39.999 1.00 94.19 205 GLN A CA 1
ATOM 1498 C C . GLN A 1 205 ? -31.903 5.028 40.568 1.00 94.19 205 GLN A C 1
ATOM 1500 O O . GLN A 1 205 ? -32.492 5.895 41.212 1.00 94.19 205 GLN A O 1
ATOM 1505 N N . GLY A 1 206 ? -32.393 3.796 40.405 1.00 94.25 206 GLY A N 1
ATOM 1506 C CA . GLY A 1 206 ? -33.690 3.371 40.931 1.00 94.25 206 GLY A CA 1
ATOM 1507 C C . GLY A 1 206 ? -33.788 3.493 42.455 1.00 94.25 206 GLY A C 1
ATOM 1508 O O . GLY A 1 206 ? -34.770 4.030 42.969 1.00 94.25 206 GLY A O 1
ATOM 1509 N N . TYR A 1 207 ? -32.751 3.078 43.188 1.00 93.38 207 TYR A N 1
ATOM 1510 C CA . TYR A 1 207 ? -32.703 3.241 44.645 1.00 93.38 207 TYR A CA 1
ATOM 1511 C C . TYR A 1 207 ? -32.693 4.714 45.070 1.00 93.38 207 TYR A C 1
ATOM 1513 O O . TYR A 1 207 ? -33.421 5.094 45.988 1.00 93.38 207 TYR A O 1
ATOM 1521 N N . LEU A 1 208 ? -31.905 5.561 44.403 1.00 93.75 208 LEU A N 1
ATOM 1522 C CA . LEU A 1 208 ? -31.847 6.995 44.706 1.00 93.75 208 LEU A CA 1
ATOM 1523 C C . LEU A 1 208 ? -33.183 7.699 44.425 1.00 93.75 208 LEU A C 1
ATOM 1525 O O . LEU A 1 208 ? -33.601 8.562 45.200 1.00 93.75 208 LEU A O 1
ATOM 1529 N N . GLU A 1 209 ? -33.877 7.323 43.351 1.00 95.12 209 GLU A N 1
ATOM 1530 C CA . GLU A 1 209 ? -35.223 7.815 43.047 1.00 95.12 209 GLU A CA 1
ATOM 1531 C C . GLU A 1 209 ? -36.247 7.362 44.095 1.00 95.12 209 GLU A C 1
ATOM 1533 O O . GLU A 1 209 ? -37.030 8.183 44.579 1.00 95.12 209 GLU A O 1
ATOM 1538 N N . ALA A 1 210 ? -36.208 6.091 44.503 1.00 93.62 210 ALA A N 1
ATOM 1539 C CA . ALA A 1 210 ? -37.108 5.540 45.513 1.00 93.62 210 ALA A CA 1
ATOM 1540 C C . ALA A 1 210 ? -36.898 6.170 46.901 1.00 93.62 210 ALA A C 1
ATOM 1542 O O . ALA A 1 210 ? -37.875 6.473 47.593 1.00 93.62 210 ALA A O 1
ATOM 1543 N N . LEU A 1 211 ? -35.641 6.432 47.278 1.00 94.38 211 LEU A N 1
ATOM 1544 C CA . LEU A 1 211 ? -35.277 7.185 48.481 1.00 94.38 211 LEU A CA 1
ATOM 1545 C C . LEU A 1 211 ? -35.805 8.623 48.416 1.00 94.38 211 LEU A C 1
ATOM 1547 O O . LEU A 1 211 ? -36.410 9.111 49.368 1.00 94.38 211 LEU A O 1
ATOM 1551 N N . ARG A 1 212 ? -35.633 9.302 47.273 1.00 93.94 212 ARG A N 1
ATOM 1552 C CA . ARG A 1 212 ? -36.121 10.676 47.077 1.00 93.94 212 ARG A CA 1
ATOM 1553 C C . ARG A 1 212 ? -37.647 10.768 47.124 1.00 93.94 212 ARG A C 1
ATOM 1555 O O . ARG A 1 212 ? -38.179 11.763 47.610 1.00 93.94 212 ARG A O 1
ATOM 1562 N N . ALA A 1 213 ? -38.341 9.758 46.609 1.00 94.75 213 ALA A N 1
ATOM 1563 C CA . ALA A 1 213 ? -39.797 9.671 46.641 1.00 94.75 213 ALA A CA 1
ATOM 1564 C C . ALA A 1 213 ? -40.351 9.239 48.014 1.00 94.75 213 ALA A C 1
ATOM 1566 O O . ALA A 1 213 ? -41.567 9.243 48.200 1.00 94.75 213 ALA A O 1
ATOM 1567 N N . GLY A 1 214 ? -39.488 8.860 48.966 1.00 92.06 214 GLY A N 1
ATOM 1568 C CA . GLY A 1 214 ? -39.887 8.344 50.279 1.00 92.06 214 GLY A CA 1
ATOM 1569 C C . GLY A 1 214 ? -40.551 6.964 50.231 1.00 92.06 214 GLY A C 1
ATOM 1570 O O . GLY A 1 214 ? -41.206 6.572 51.191 1.00 92.06 214 GLY A O 1
ATOM 1571 N N . VAL A 1 215 ? -40.417 6.243 49.112 1.00 94.19 215 VAL A N 1
ATOM 1572 C CA . VAL A 1 215 ? -40.979 4.896 48.921 1.00 94.19 215 VAL A CA 1
ATOM 1573 C C . VAL A 1 215 ? -40.106 3.846 49.611 1.00 94.19 215 VAL A C 1
ATOM 1575 O O . VAL A 1 215 ? -40.629 2.879 50.157 1.00 94.19 215 VAL A O 1
ATOM 1578 N N . VAL A 1 216 ? -38.785 4.049 49.610 1.00 91.25 216 VAL A N 1
ATOM 1579 C CA . VAL A 1 216 ? -37.813 3.224 50.342 1.00 91.25 216 VAL A CA 1
ATOM 1580 C C . VAL A 1 216 ? -37.285 4.027 51.537 1.00 91.25 216 VAL A C 1
ATOM 1582 O O . VAL A 1 216 ? -36.882 5.178 51.349 1.00 91.25 216 VAL A O 1
ATOM 1585 N N . PRO A 1 217 ? -37.276 3.465 52.759 1.00 88.38 217 PRO A N 1
ATOM 1586 C CA . PRO A 1 217 ? -36.755 4.155 53.932 1.00 88.38 217 PRO A CA 1
ATOM 1587 C C . PRO A 1 217 ? -35.221 4.275 53.893 1.00 88.38 217 PRO A C 1
ATOM 1589 O O . PRO A 1 217 ? -34.502 3.376 53.445 1.00 88.38 217 PRO A O 1
ATOM 1592 N N . ALA A 1 218 ? -34.714 5.414 54.371 1.00 90.44 218 ALA A N 1
ATOM 1593 C CA . ALA A 1 218 ? -33.285 5.727 54.449 1.00 90.44 218 ALA A CA 1
ATOM 1594 C C . ALA A 1 218 ? -32.632 5.074 55.682 1.00 90.44 218 ALA A C 1
ATOM 1596 O O . ALA A 1 218 ? -32.177 5.752 56.602 1.00 90.44 218 ALA A O 1
ATOM 1597 N N . GLU A 1 219 ? -32.631 3.745 55.708 1.00 93.06 219 GLU A N 1
ATOM 1598 C CA . GLU A 1 219 ? -32.073 2.922 56.783 1.00 93.06 219 GLU A CA 1
ATOM 1599 C C . GLU A 1 219 ? -30.700 2.356 56.398 1.00 93.06 219 GLU A C 1
ATOM 1601 O O . GLU A 1 219 ? -30.319 2.347 55.224 1.00 93.06 219 GLU A O 1
ATOM 1606 N N . SER A 1 220 ? -29.950 1.860 57.386 1.00 91.38 220 SER A N 1
ATOM 1607 C CA . SER A 1 220 ? -28.605 1.302 57.181 1.00 91.38 220 SER A CA 1
ATOM 1608 C C . SER A 1 220 ? -28.574 0.210 56.109 1.00 91.38 220 SER A C 1
ATOM 1610 O O . SER A 1 220 ? -27.687 0.233 55.264 1.00 91.38 220 SER A O 1
ATOM 1612 N N . ALA A 1 221 ? -29.582 -0.666 56.071 1.00 89.69 221 ALA A N 1
ATOM 1613 C CA . ALA A 1 221 ? -29.684 -1.742 55.082 1.00 89.69 221 ALA A CA 1
ATOM 1614 C C . ALA A 1 221 ? -29.768 -1.227 53.628 1.00 89.69 221 ALA A C 1
ATOM 1616 O O . ALA A 1 221 ? -29.198 -1.824 52.711 1.00 89.69 221 ALA A O 1
ATOM 1617 N N . THR A 1 222 ? -30.440 -0.091 53.400 1.00 89.69 222 THR A N 1
ATOM 1618 C CA . THR A 1 222 ? -30.528 0.535 52.070 1.00 89.69 222 THR A CA 1
ATOM 1619 C C . THR A 1 222 ? -29.174 1.105 51.647 1.00 89.69 222 THR A C 1
ATOM 1621 O O . THR A 1 222 ? -28.764 0.954 50.496 1.00 89.69 222 THR A O 1
ATOM 1624 N N . PHE A 1 223 ? -28.453 1.738 52.578 1.00 92.25 223 PHE A N 1
ATOM 1625 C CA . PHE A 1 223 ? -27.107 2.252 52.320 1.00 92.25 223 PHE A CA 1
ATOM 1626 C C . PHE A 1 223 ? -26.079 1.135 52.113 1.00 92.25 223 PHE A C 1
ATOM 1628 O O . PHE A 1 223 ? -25.209 1.289 51.260 1.00 92.25 223 PHE A O 1
ATOM 1635 N N . GLU A 1 224 ? -26.198 0.011 52.824 1.00 93.19 224 GLU A N 1
ATOM 1636 C CA . GLU A 1 224 ? -25.376 -1.185 52.598 1.00 93.19 224 GLU A CA 1
ATOM 1637 C C . GLU A 1 224 ? -25.594 -1.750 51.191 1.00 93.19 224 GLU A C 1
ATOM 1639 O O . GLU A 1 224 ? -24.624 -1.937 50.463 1.00 93.19 224 GLU A O 1
ATOM 1644 N N . SER A 1 225 ? -26.848 -1.898 50.749 1.00 88.94 225 SER A N 1
ATOM 1645 C CA . SER A 1 225 ? -27.163 -2.380 49.390 1.00 88.94 225 SER A CA 1
ATOM 1646 C C . SER A 1 225 ? -26.589 -1.466 48.294 1.00 88.94 225 SER A C 1
ATOM 1648 O O . SER A 1 225 ? -26.030 -1.931 47.301 1.00 88.94 225 SER A O 1
ATOM 1650 N N . LEU A 1 226 ? -26.688 -0.142 48.475 1.00 92.31 226 LEU A N 1
ATOM 1651 C CA . LEU A 1 226 ? -26.072 0.841 47.574 1.00 92.31 226 LEU A CA 1
ATOM 1652 C C . LEU A 1 226 ? -24.537 0.740 47.579 1.00 92.31 226 LEU A C 1
ATOM 1654 O O . LEU A 1 226 ? -23.909 0.844 46.526 1.00 92.31 226 LEU A O 1
ATOM 1658 N N . ALA A 1 227 ? -23.930 0.549 48.753 1.00 93.50 227 ALA A N 1
ATOM 1659 C CA . ALA A 1 227 ? -22.485 0.414 48.900 1.00 93.50 227 ALA A CA 1
ATOM 1660 C C . ALA A 1 227 ? -21.956 -0.874 48.250 1.00 93.50 227 ALA A C 1
ATOM 1662 O O . ALA A 1 227 ? -20.912 -0.834 47.601 1.00 93.50 227 ALA A O 1
ATOM 1663 N N . GLU A 1 228 ? -22.687 -1.987 48.359 1.00 92.50 228 GLU A N 1
ATOM 1664 C CA . GLU A 1 228 ? -22.360 -3.243 47.676 1.00 92.50 228 GLU A CA 1
ATOM 1665 C C . GLU A 1 228 ? -22.336 -3.075 46.153 1.00 92.50 228 GLU A C 1
ATOM 1667 O O . GLU A 1 228 ? -21.416 -3.560 45.487 1.00 92.50 228 GLU A O 1
ATOM 1672 N N . GLU A 1 229 ? -23.303 -2.342 45.596 1.00 93.06 229 GLU A N 1
ATOM 1673 C CA . GLU A 1 229 ? -23.367 -2.100 44.154 1.00 93.06 229 GLU A CA 1
ATOM 1674 C C . GLU A 1 229 ? -22.222 -1.193 43.672 1.00 93.06 229 GLU A C 1
ATOM 1676 O O . GLU A 1 229 ? -21.607 -1.442 42.629 1.00 93.06 229 GLU A O 1
ATOM 1681 N N . VAL A 1 230 ? -21.862 -0.179 44.467 1.00 94.88 230 VAL A N 1
ATOM 1682 C CA . VAL A 1 230 ? -20.674 0.649 44.211 1.00 94.88 230 VAL A CA 1
ATOM 1683 C C . VAL A 1 230 ? -19.399 -0.196 44.260 1.00 94.88 230 VAL A C 1
ATOM 1685 O O . VAL A 1 230 ? -18.568 -0.083 43.357 1.00 94.88 230 VAL A O 1
ATOM 1688 N N . ASP A 1 231 ? -19.240 -1.079 45.250 1.00 93.81 231 ASP A N 1
ATOM 1689 C CA . ASP A 1 231 ? -18.061 -1.948 45.335 1.00 93.81 231 ASP A CA 1
ATOM 1690 C C . ASP A 1 231 ? -17.993 -2.923 44.147 1.00 93.81 231 ASP A C 1
ATOM 1692 O O . ASP A 1 231 ? -16.926 -3.128 43.562 1.00 93.81 231 ASP A O 1
ATOM 1696 N N . ARG A 1 232 ? -19.140 -3.450 43.692 1.00 90.31 232 ARG A N 1
ATOM 1697 C CA . ARG A 1 232 ? -19.226 -4.259 42.466 1.00 90.31 232 ARG A CA 1
ATOM 1698 C C . ARG A 1 232 ? -18.741 -3.485 41.239 1.00 90.31 232 ARG A C 1
ATOM 1700 O O . ARG A 1 232 ? -17.939 -4.022 40.471 1.00 90.31 232 ARG A O 1
ATOM 1707 N N . MET A 1 233 ? -19.167 -2.234 41.065 1.00 93.00 233 MET A N 1
ATOM 1708 C CA . MET A 1 233 ? -18.696 -1.380 39.968 1.00 93.00 233 MET A CA 1
ATOM 1709 C C . MET A 1 233 ? -17.192 -1.093 40.052 1.00 93.00 233 MET A C 1
ATOM 1711 O O . MET A 1 233 ? -16.505 -1.137 39.032 1.00 93.00 233 MET A O 1
ATOM 1715 N N . VAL A 1 234 ? -16.659 -0.848 41.252 1.00 93.00 234 VAL A N 1
ATOM 1716 C CA . VAL A 1 234 ? -15.221 -0.628 41.463 1.00 93.00 234 VAL A CA 1
ATOM 1717 C C . VAL A 1 234 ? -14.413 -1.874 41.090 1.00 93.00 234 VAL A C 1
ATOM 1719 O O . VAL A 1 234 ? -13.390 -1.758 40.414 1.00 93.00 234 VAL A O 1
ATOM 1722 N N . ARG A 1 235 ? -14.870 -3.076 41.469 1.00 90.25 235 ARG A N 1
ATOM 1723 C CA . ARG A 1 235 ? -14.220 -4.337 41.067 1.00 90.25 235 ARG A CA 1
ATOM 1724 C C . ARG A 1 235 ? -14.244 -4.539 39.551 1.00 90.25 235 ARG A C 1
ATOM 1726 O O . ARG A 1 235 ? -13.219 -4.911 38.987 1.00 90.25 235 ARG A O 1
ATOM 1733 N N . LEU A 1 236 ? -15.372 -4.254 38.894 1.00 90.44 236 LEU A N 1
ATOM 1734 C CA . LEU A 1 236 ? -15.475 -4.305 37.430 1.00 90.44 236 LEU A CA 1
ATOM 1735 C C . LEU A 1 236 ? -14.507 -3.318 36.765 1.00 90.44 236 LEU A C 1
ATOM 1737 O O . LEU A 1 236 ? -13.779 -3.712 35.862 1.00 90.44 236 LEU A O 1
ATOM 1741 N N . SER A 1 237 ? -14.436 -2.074 37.248 1.00 92.12 237 SER A N 1
ATOM 1742 C CA . SER A 1 237 ? -13.501 -1.061 36.737 1.00 92.12 237 SER A CA 1
ATOM 1743 C C . SER A 1 237 ? -12.048 -1.522 36.833 1.00 92.12 237 SER A C 1
ATOM 1745 O O . SER A 1 237 ? -11.329 -1.457 35.845 1.00 92.12 237 SER A O 1
ATOM 1747 N N . ARG A 1 238 ? -11.630 -2.055 37.989 1.00 89.88 238 ARG A N 1
ATOM 1748 C CA . ARG A 1 238 ? -10.270 -2.593 38.166 1.00 89.88 238 ARG A CA 1
ATOM 1749 C C . ARG A 1 238 ? -9.978 -3.754 37.213 1.00 89.88 238 ARG A C 1
ATOM 1751 O O . ARG A 1 238 ? -8.867 -3.867 36.711 1.00 89.88 238 ARG A O 1
ATOM 1758 N N . GLY A 1 239 ? -10.971 -4.609 36.955 1.00 87.94 239 GLY A N 1
ATOM 1759 C CA . GLY A 1 239 ? -10.849 -5.687 35.971 1.00 87.94 239 GLY A CA 1
ATOM 1760 C C . GLY A 1 239 ? -10.664 -5.170 34.540 1.00 87.94 239 GLY A C 1
ATOM 1761 O O . GLY A 1 239 ? -9.878 -5.737 33.785 1.00 87.94 239 GLY A O 1
ATOM 1762 N N . LEU A 1 240 ? -11.346 -4.080 34.172 1.00 90.25 240 LEU A N 1
ATOM 1763 C CA . LEU A 1 240 ? -11.175 -3.430 32.868 1.00 90.25 240 LEU A CA 1
ATOM 1764 C C . LEU A 1 240 ? -9.800 -2.756 32.737 1.00 90.25 240 LEU A C 1
ATOM 1766 O O . LEU A 1 240 ? -9.192 -2.869 31.674 1.00 90.25 240 LEU A O 1
ATOM 1770 N N . ASP A 1 241 ? -9.297 -2.120 33.799 1.00 88.75 241 ASP A N 1
ATOM 1771 C CA . ASP A 1 241 ? -7.954 -1.519 33.818 1.00 88.75 241 ASP A CA 1
ATOM 1772 C C . ASP A 1 241 ? -6.866 -2.586 33.616 1.00 88.75 241 ASP A C 1
ATOM 1774 O O . ASP A 1 241 ? -6.012 -2.435 32.743 1.00 88.75 241 ASP A O 1
ATOM 1778 N N . ALA A 1 242 ? -6.961 -3.720 34.320 1.00 86.81 242 ALA A N 1
ATOM 1779 C CA . ALA A 1 242 ? -6.020 -4.834 34.166 1.00 86.81 242 ALA A CA 1
ATOM 1780 C C . ALA A 1 242 ? -5.999 -5.406 32.732 1.00 86.81 242 ALA A C 1
ATOM 1782 O O . ALA A 1 242 ? -4.940 -5.742 32.200 1.00 86.81 242 ALA A O 1
ATOM 1783 N N . LEU A 1 243 ? -7.164 -5.487 32.077 1.00 85.12 243 LEU A N 1
ATOM 1784 C CA . LEU A 1 243 ? -7.262 -5.907 30.674 1.00 85.12 243 LEU A CA 1
ATOM 1785 C C . LEU A 1 243 ? -6.672 -4.867 29.709 1.00 85.12 243 LEU A C 1
ATOM 1787 O O . LEU A 1 243 ? -6.086 -5.243 28.694 1.00 85.12 243 LEU A O 1
ATOM 1791 N N . ALA A 1 244 ? -6.826 -3.575 30.004 1.00 84.75 244 ALA A N 1
ATOM 1792 C CA . ALA A 1 244 ? -6.338 -2.484 29.164 1.00 84.75 244 ALA A CA 1
ATOM 1793 C C . ALA A 1 244 ? -4.813 -2.306 29.238 1.00 84.75 244 ALA A C 1
ATOM 1795 O O . ALA A 1 244 ? -4.190 -1.992 28.224 1.00 84.75 244 ALA A O 1
ATOM 1796 N N . GLU A 1 245 ? -4.207 -2.537 30.404 1.00 84.06 245 GLU A N 1
ATOM 1797 C CA . GLU A 1 245 ? -2.749 -2.490 30.592 1.00 84.06 245 GLU A CA 1
ATOM 1798 C C . GLU A 1 245 ? -2.032 -3.687 29.941 1.00 84.06 245 GLU A C 1
ATOM 1800 O O . GLU A 1 245 ? -0.811 -3.676 29.791 1.00 84.06 245 GLU A O 1
ATOM 1805 N N . GLY A 1 246 ? -2.785 -4.694 29.476 1.00 68.69 246 GLY A N 1
ATOM 1806 C CA . GLY A 1 246 ? -2.224 -5.902 28.872 1.00 68.69 246 GLY A CA 1
ATOM 1807 C C . GLY A 1 246 ? -1.460 -6.757 29.881 1.00 68.69 246 GLY A C 1
ATOM 1808 O O . GLY A 1 246 ? -0.640 -7.590 29.486 1.00 68.69 246 GLY A O 1
ATOM 1809 N N . ASP A 1 247 ? -1.725 -6.554 31.173 1.00 58.22 247 ASP A N 1
ATOM 1810 C CA . ASP A 1 247 ? -1.017 -7.197 32.266 1.00 58.22 247 ASP A CA 1
ATOM 1811 C C . ASP A 1 247 ? -1.492 -8.651 32.411 1.00 58.22 247 ASP A C 1
ATOM 1813 O O . ASP A 1 247 ? -2.253 -9.047 33.290 1.00 58.22 247 ASP A O 1
ATOM 1817 N N . LEU A 1 248 ? -0.962 -9.500 31.530 1.00 56.34 248 LEU A N 1
ATOM 1818 C CA . LEU A 1 248 ? -0.861 -10.945 31.742 1.00 56.34 248 LEU A CA 1
ATOM 1819 C C . LEU A 1 248 ? 0.201 -11.286 32.807 1.00 56.34 248 LEU A C 1
ATOM 1821 O O . LEU A 1 248 ? 0.500 -12.456 33.031 1.00 56.34 248 LEU A O 1
ATOM 1825 N N . ALA A 1 249 ? 0.767 -10.284 33.489 1.00 51.09 249 ALA A N 1
ATOM 1826 C CA . ALA A 1 249 ? 1.751 -10.434 34.555 1.00 51.09 249 ALA A CA 1
ATOM 1827 C C . ALA A 1 249 ? 1.148 -10.883 35.899 1.00 51.09 249 ALA A C 1
ATOM 1829 O O . ALA A 1 249 ? 1.796 -10.748 36.936 1.00 51.09 249 ALA A O 1
ATOM 1830 N N . THR A 1 250 ? -0.054 -11.467 35.910 1.00 58.12 250 THR A N 1
ATOM 1831 C CA . THR A 1 250 ? -0.430 -12.313 37.045 1.00 58.12 250 THR A CA 1
ATOM 1832 C C . THR A 1 250 ? 0.196 -13.684 36.783 1.00 58.12 250 THR A C 1
ATOM 1834 O O . THR A 1 250 ? -0.281 -14.383 35.885 1.00 58.12 250 THR A O 1
ATOM 1837 N N . PRO A 1 251 ? 1.279 -14.088 37.485 1.00 62.91 251 PRO A N 1
ATOM 1838 C CA . PRO A 1 251 ? 1.755 -15.464 37.396 1.00 62.91 251 PRO A CA 1
ATOM 1839 C C . PRO A 1 251 ? 0.559 -16.397 37.622 1.00 62.91 251 PRO A C 1
ATOM 1841 O O . PRO A 1 251 ? -0.290 -16.068 38.460 1.00 62.91 251 PRO A O 1
ATOM 1844 N N . PRO A 1 252 ? 0.446 -17.512 36.871 1.00 62.41 252 PRO A N 1
ATOM 1845 C CA . PRO A 1 252 ? -0.667 -18.435 37.044 1.00 62.41 252 PRO A CA 1
ATOM 1846 C C . PRO A 1 252 ? -0.802 -18.727 38.540 1.00 62.4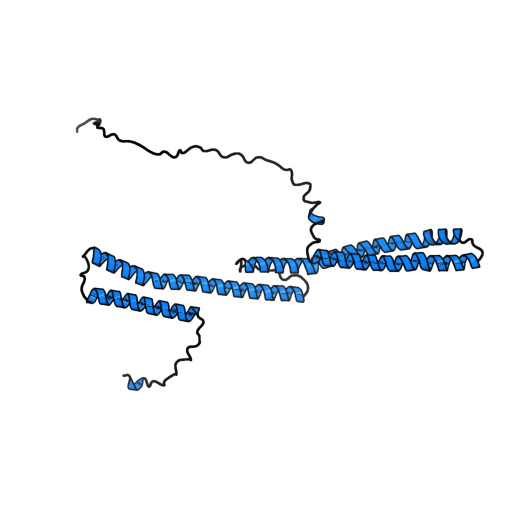1 252 PRO A C 1
ATOM 1848 O O . PRO A 1 252 ? 0.228 -18.962 39.186 1.00 62.41 252 PRO A O 1
ATOM 1851 N N . PRO A 1 253 ? -2.019 -18.626 39.110 1.00 69.56 253 PRO A N 1
ATOM 1852 C CA . PRO A 1 253 ? -2.209 -18.830 40.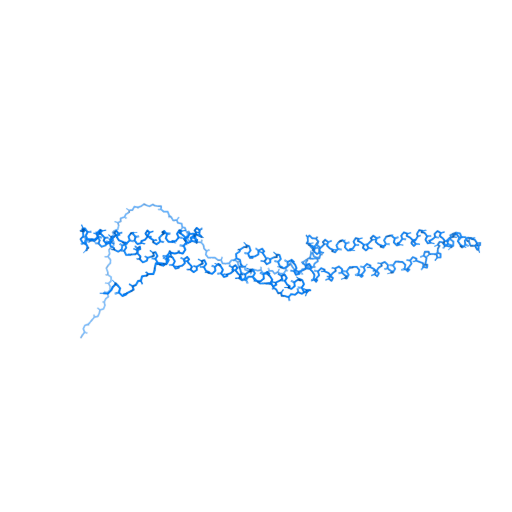536 1.00 69.56 253 PRO A CA 1
ATOM 1853 C C . PRO A 1 253 ? -1.535 -20.145 40.905 1.00 69.56 253 PRO A C 1
ATOM 1855 O O 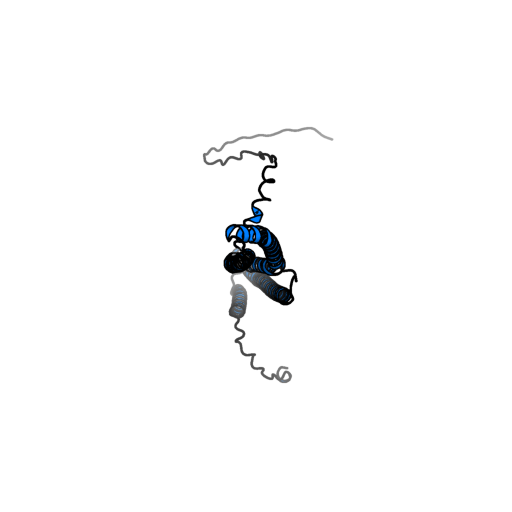. PRO A 1 253 ? -1.727 -21.146 40.211 1.00 69.56 253 PRO A O 1
ATOM 1858 N N . ALA A 1 254 ? -0.683 -20.113 41.934 1.00 76.75 254 ALA A N 1
ATOM 1859 C CA . ALA A 1 254 ? -0.008 -21.308 42.408 1.00 76.75 254 ALA A CA 1
ATOM 1860 C C . ALA A 1 254 ? -1.091 -22.348 42.696 1.00 76.75 254 ALA A C 1
ATOM 1862 O O . ALA A 1 254 ? -1.912 -22.159 43.595 1.00 76.75 254 ALA A O 1
ATOM 1863 N N . LEU A 1 255 ? -1.146 -23.385 41.859 1.00 78.44 255 LEU A N 1
ATOM 1864 C CA . LEU A 1 255 ? -2.128 -24.444 41.988 1.00 78.44 255 LEU A CA 1
ATOM 1865 C C . LEU A 1 255 ? -1.817 -25.156 43.302 1.00 78.44 255 LEU A C 1
ATOM 1867 O O . LEU A 1 255 ? -0.817 -25.862 43.412 1.00 78.44 255 LEU A O 1
ATOM 1871 N N . ALA A 1 256 ? -2.637 -24.899 44.314 1.00 81.50 256 ALA A N 1
ATOM 1872 C CA . ALA A 1 256 ? -2.628 -25.664 45.541 1.00 81.50 256 ALA A CA 1
ATOM 1873 C C . ALA A 1 256 ? -3.493 -26.902 45.309 1.00 81.50 256 ALA A C 1
ATOM 1875 O O . ALA A 1 256 ? -4.641 -26.793 44.872 1.00 81.50 256 ALA A O 1
ATOM 1876 N N . GLU A 1 257 ? -2.928 -28.073 45.573 1.00 78.56 257 GLU A N 1
ATOM 1877 C CA . GLU A 1 257 ? -3.674 -29.323 45.609 1.00 78.56 257 GLU A CA 1
ATOM 1878 C C . GLU A 1 257 ? -4.637 -29.234 46.804 1.00 78.56 257 GLU A C 1
ATOM 1880 O O . GLU A 1 257 ? -4.225 -29.324 47.959 1.00 78.56 257 GLU A O 1
ATOM 1885 N N . LEU A 1 258 ? -5.906 -28.914 46.530 1.00 80.00 258 LEU A N 1
ATOM 1886 C CA . LEU A 1 258 ? -6.973 -28.957 47.524 1.00 80.00 258 LEU A CA 1
ATOM 1887 C C . LEU A 1 258 ? -7.585 -30.353 47.491 1.00 80.00 258 LEU A C 1
ATOM 1889 O O . LEU A 1 258 ? -8.206 -30.733 46.495 1.00 80.00 258 LEU A O 1
ATOM 1893 N N . ASP A 1 259 ? -7.433 -31.092 48.586 1.00 79.00 259 ASP A N 1
ATOM 1894 C CA . ASP A 1 259 ? -8.186 -32.320 48.784 1.00 79.00 259 ASP A CA 1
ATOM 1895 C C . ASP A 1 259 ? -9.654 -31.964 49.060 1.00 79.00 259 ASP A C 1
ATOM 1897 O O . ASP A 1 259 ? -10.009 -31.391 50.090 1.00 79.00 259 ASP A O 1
ATOM 1901 N N . LEU A 1 260 ? -10.518 -32.260 48.091 1.00 77.62 260 LEU A N 1
ATOM 1902 C CA . LEU A 1 260 ? -11.959 -32.024 48.186 1.00 77.62 260 LEU A CA 1
ATOM 1903 C C . LEU A 1 260 ? -12.626 -32.929 49.234 1.00 77.62 260 LEU A C 1
ATOM 1905 O O . LEU A 1 260 ? -13.754 -32.643 49.630 1.00 77.62 260 LEU A O 1
ATOM 1909 N N . ALA A 1 261 ? -11.954 -33.995 49.682 1.00 79.06 261 ALA A N 1
ATOM 1910 C CA . ALA A 1 261 ? -12.449 -34.867 50.741 1.00 79.06 261 ALA A CA 1
ATOM 1911 C C . ALA A 1 261 ? -12.382 -34.214 52.133 1.00 79.06 261 ALA A C 1
ATOM 1913 O O . ALA A 1 261 ? -13.177 -34.578 52.993 1.00 79.06 261 ALA A O 1
ATOM 1914 N N . ASP A 1 262 ? -11.504 -33.225 52.333 1.00 69.44 262 ASP A N 1
ATOM 1915 C CA . ASP A 1 262 ? -11.382 -32.473 53.592 1.00 69.44 262 ASP A CA 1
ATOM 1916 C C . ASP A 1 262 ? -12.355 -31.274 53.675 1.00 69.44 262 ASP A C 1
ATOM 1918 O O . ASP A 1 262 ? -12.433 -30.596 54.701 1.00 69.44 262 ASP A O 1
ATOM 1922 N N . ALA A 1 263 ? -13.090 -30.983 52.592 1.00 62.66 263 ALA A N 1
ATOM 1923 C CA . ALA A 1 263 ? -14.003 -29.840 52.467 1.00 62.66 263 ALA A CA 1
ATOM 1924 C C . ALA A 1 263 ? -15.499 -30.208 52.586 1.00 62.66 263 ALA A C 1
ATOM 1926 O O . ALA A 1 263 ? -16.359 -29.347 52.372 1.00 62.66 263 ALA A O 1
ATOM 1927 N N . ILE A 1 264 ? -15.808 -31.467 52.916 1.00 53.34 264 ILE A N 1
ATOM 1928 C CA . ILE A 1 264 ? -17.158 -32.004 53.167 1.00 53.34 264 ILE A CA 1
ATOM 1929 C C . ILE A 1 264 ? -17.191 -32.575 54.584 1.00 53.34 264 ILE A C 1
ATOM 1931 O O . ILE A 1 264 ? -18.184 -32.304 55.298 1.00 53.34 264 ILE A O 1
#

Foldseek 3Di:
DDDDDDDDDDDDDDDDDDDDDDDDDDDDDDDDDDDDDDPPPPVVPVVVVPPLVFPLNVLLVVLLVVLVVVLVVVCCCCLVVVLVVQLVVVVVVPDHSVVSNVVSCVPPVVVSVVVSVVSNVVSNVVSVVCCVQPRVLVVVLVVQVVVVVVVPLVRAGDQGHDPVSSVVRVVSNVVSVVSVVVVVVVVVVVVVLVVVLVVLVVVLVVLVVCCVVVVDDPDPVSVVVNVVSVVVVVVSVVVVVCVVVVCPVPDDPPDDPDDVVVVD

Sequence (264 aa):
MRSIGPSTCTSVGCGRSSAMRAIDRATSRPCAVSATARYAGDALAMRWLTPLQGIAGRIAAAALFVAGVAVAVLGVGVLVVGASIFERLMVEHGQTAADARVMFDTAVGMVFVTAAVVAAVVAILLAALLARRLARPLDRIGRAARRVAGGDYATRVPREGPEELSSLADSFNQMAESLESQEHLRREFIANAAHELRTPLTNLQGYLEALRAGVVPAESATFESLAEEVDRMVRLSRGLDALAEGDLATPPPALAELDLADAI